Protein AF-A0A0L7LKZ0-F1 (afdb_monomer_lite)

Organism: Operophtera brumata (NCBI:txid104452)

pLDDT: mean 80.09, std 17.7, range [32.47, 95.56]

Radius of gyration: 24.2 Å; chains: 1; bounding box: 47×66×89 Å

Foldseek 3Di:
DDDDDDDDPPPPPPPPQQQVPDDEDQQWHWDQDPVRHTDTAGDPDDDDDPDPVQWDAPPPPDDPPDDDDCPVVPDRTAHFWFAKPVLAIGRHPNVLSSLLRCLVVVHPPRPDVVSVPIDTQAIDHRDDQDAQDPVNLVCVLVVVLVVLLVVLVVCLVVVVDDPLLVVLNVVLVVDVLSVSLSSLLAVQLVLCPPPVPQWHAPVSCCVVRYYPVNSPNNPVVLVCVLPVVNPRIHHLQSSCVSSVHDPVSNDNRHDPPDPPPDDPDD

Structure (mmCIF, N/CA/C/O backbone):
data_AF-A0A0L7LKZ0-F1
#
_entry.id   AF-A0A0L7LKZ0-F1
#
loop_
_atom_site.group_PDB
_atom_site.id
_atom_site.type_symbol
_atom_site.label_atom_id
_atom_site.label_alt_id
_atom_site.label_comp_id
_atom_site.label_asym_id
_atom_site.label_entity_id
_atom_site.label_seq_id
_atom_site.pdbx_PDB_ins_code
_atom_site.Cartn_x
_atom_site.Cartn_y
_atom_site.Cartn_z
_atom_site.occupancy
_atom_site.B_iso_or_equiv
_atom_site.auth_seq_id
_atom_site.auth_comp_id
_atom_site.auth_asym_id
_atom_site.auth_atom_id
_atom_site.pdbx_PDB_model_num
ATOM 1 N N . MET A 1 1 ? -12.746 -33.720 67.627 1.00 37.88 1 MET A N 1
ATOM 2 C CA . MET A 1 1 ? -11.775 -33.932 66.533 1.00 37.88 1 MET A CA 1
ATOM 3 C C . MET A 1 1 ? -12.575 -34.595 65.413 1.00 37.88 1 MET A C 1
ATOM 5 O O . MET A 1 1 ? -12.923 -35.751 65.583 1.00 37.88 1 MET A O 1
ATOM 9 N N . ASN A 1 2 ? -13.271 -33.833 64.552 1.00 32.47 2 ASN A N 1
ATOM 10 C CA . ASN A 1 2 ? -12.791 -33.211 63.292 1.00 32.47 2 ASN A CA 1
ATOM 11 C C . ASN A 1 2 ? -11.969 -34.191 62.436 1.00 32.47 2 ASN A C 1
ATOM 13 O O . ASN A 1 2 ? -11.028 -34.756 62.978 1.00 32.47 2 ASN A O 1
ATOM 17 N N . SER A 1 3 ? -12.171 -34.388 61.133 1.00 33.50 3 SER A N 1
ATOM 18 C CA . SER A 1 3 ? -13.172 -33.942 60.150 1.00 33.50 3 SER A CA 1
ATOM 19 C C . SER A 1 3 ? -12.966 -34.777 58.876 1.00 33.50 3 SER A C 1
ATOM 21 O O . SER A 1 3 ? -11.847 -35.195 58.613 1.00 33.50 3 SER A O 1
ATOM 23 N N . ASN A 1 4 ? -14.046 -34.980 58.116 1.00 39.09 4 ASN A N 1
ATOM 24 C CA . ASN A 1 4 ? -14.136 -34.972 56.646 1.00 39.09 4 ASN A CA 1
ATOM 25 C C . ASN A 1 4 ? -12.826 -34.935 55.822 1.00 39.09 4 ASN A C 1
ATOM 27 O O . ASN A 1 4 ? -12.121 -33.930 55.861 1.00 39.09 4 ASN A O 1
ATOM 31 N N . GLU A 1 5 ? -12.647 -35.907 54.922 1.00 39.16 5 GLU A N 1
ATOM 32 C CA . GLU A 1 5 ? -11.950 -35.700 53.643 1.00 39.16 5 GLU A CA 1
ATOM 33 C C . GLU A 1 5 ? -12.926 -36.003 52.501 1.00 39.16 5 GLU A C 1
ATOM 35 O O . GLU A 1 5 ? -13.325 -37.145 52.269 1.00 39.16 5 GLU A O 1
ATOM 40 N N . GLY A 1 6 ? -13.378 -34.929 51.855 1.00 34.44 6 GLY A N 1
ATOM 41 C CA . GLY A 1 6 ? -14.145 -34.948 50.620 1.00 34.44 6 GLY A CA 1
ATOM 42 C C . GLY A 1 6 ? -13.243 -34.696 49.412 1.00 34.44 6 GLY A C 1
ATOM 43 O O . GLY A 1 6 ? -12.275 -33.953 49.506 1.00 34.44 6 GLY A O 1
ATOM 44 N N . THR A 1 7 ? -13.626 -35.327 48.300 1.00 42.84 7 THR A N 1
ATOM 45 C CA . THR A 1 7 ? -13.566 -34.840 46.908 1.00 42.84 7 THR A CA 1
ATOM 46 C C . THR A 1 7 ? -12.321 -34.080 46.439 1.00 42.84 7 THR A C 1
ATOM 48 O O . THR A 1 7 ? -12.143 -32.907 46.751 1.00 42.84 7 THR A O 1
ATOM 51 N N . SER A 1 8 ? -11.582 -34.681 45.506 1.00 38.41 8 SER A N 1
ATOM 52 C CA . SER A 1 8 ? -10.852 -33.942 44.463 1.00 38.41 8 SER A CA 1
ATOM 53 C C . SER A 1 8 ? -10.841 -34.794 43.196 1.00 38.41 8 SER A C 1
ATOM 55 O O . SER A 1 8 ? -9.902 -35.528 42.908 1.00 38.41 8 SER A O 1
ATOM 57 N N . GLY A 1 9 ? -11.979 -34.791 42.509 1.00 41.28 9 GLY A N 1
ATOM 58 C CA . GLY A 1 9 ? -12.075 -35.187 41.113 1.00 41.28 9 GLY A CA 1
ATOM 59 C C . GLY A 1 9 ? -12.407 -33.922 40.349 1.00 41.28 9 GLY A C 1
ATOM 60 O O . GLY A 1 9 ? -13.573 -33.699 40.030 1.00 41.28 9 GLY A O 1
ATOM 61 N N . ASP A 1 10 ? -11.406 -33.065 40.166 1.00 41.41 10 ASP A N 1
ATOM 62 C CA . ASP A 1 10 ? -11.523 -31.885 39.321 1.00 41.41 10 ASP A CA 1
ATOM 63 C C . ASP A 1 10 ? -11.613 -32.378 37.874 1.00 41.41 10 ASP A C 1
ATOM 65 O O . ASP A 1 10 ? -10.616 -32.597 37.192 1.00 41.41 10 ASP A O 1
ATOM 69 N N . ASN A 1 11 ? -12.841 -32.631 37.422 1.00 48.31 11 ASN A N 1
ATOM 70 C CA . ASN A 1 11 ? -13.154 -32.616 36.002 1.00 48.31 11 ASN A CA 1
ATOM 71 C C . ASN A 1 11 ? -13.076 -31.149 35.560 1.00 48.31 11 ASN A C 1
ATOM 73 O O . ASN A 1 11 ? -14.093 -30.454 35.537 1.00 48.31 11 ASN A O 1
ATOM 77 N N . GLU A 1 12 ? -11.872 -30.672 35.241 1.00 54.41 12 GLU A N 1
ATOM 78 C CA . GLU A 1 12 ? -11.712 -29.478 34.414 1.00 54.41 12 GLU A CA 1
ATOM 79 C C . GLU A 1 12 ? -12.340 -29.781 33.052 1.00 54.41 12 GLU A C 1
ATOM 81 O O . GLU A 1 12 ? -11.774 -30.469 32.203 1.00 54.41 12 GLU A O 1
ATOM 86 N N . VAL A 1 13 ? -13.571 -29.307 32.866 1.00 55.06 13 VAL A N 1
ATOM 87 C CA . VAL A 1 13 ? -14.170 -29.185 31.543 1.00 55.06 13 VAL A CA 1
ATOM 88 C C . VAL A 1 13 ? -13.348 -28.122 30.827 1.00 55.06 13 VAL A C 1
ATOM 90 O O . VAL A 1 13 ? -13.526 -26.932 31.073 1.00 55.06 13 VAL A O 1
ATOM 93 N N . TYR A 1 14 ? -12.414 -28.554 29.982 1.00 57.31 14 TYR A N 1
ATOM 94 C CA . TYR A 1 14 ? -11.768 -27.681 29.010 1.00 57.31 14 TYR A CA 1
ATOM 95 C C . TYR A 1 14 ? -12.858 -27.251 28.022 1.00 57.31 14 TYR A C 1
ATOM 97 O O . TYR A 1 14 ? -13.162 -27.949 27.056 1.00 57.31 14 TYR A O 1
ATOM 105 N N . THR A 1 15 ? -13.552 -26.155 28.324 1.00 65.31 15 THR A N 1
ATOM 106 C CA . THR A 1 15 ? -14.334 -25.448 27.315 1.00 65.31 15 THR A CA 1
ATOM 107 C C . THR A 1 15 ? -13.314 -24.773 26.414 1.00 65.31 15 THR A C 1
ATOM 109 O O . THR A 1 15 ? -12.721 -23.774 26.820 1.00 65.31 15 THR A O 1
ATOM 112 N N . ASP A 1 16 ? -13.044 -25.368 25.251 1.00 82.31 16 ASP A N 1
ATOM 113 C CA . ASP A 1 16 ? -12.242 -24.729 24.209 1.00 82.31 16 ASP A CA 1
ATOM 114 C C . ASP A 1 16 ? -12.822 -23.335 23.960 1.00 82.31 16 ASP A C 1
ATOM 116 O O . ASP A 1 16 ? -13.982 -23.216 23.567 1.00 82.31 16 ASP A O 1
ATOM 120 N N . ASP A 1 17 ? -12.039 -22.293 24.249 1.00 84.75 17 ASP A N 1
ATOM 121 C CA . ASP A 1 17 ? -12.441 -20.910 24.013 1.00 84.75 17 ASP A CA 1
ATOM 122 C C . ASP A 1 17 ? -12.692 -20.728 22.503 1.00 84.75 17 ASP A C 1
ATOM 124 O O . ASP A 1 17 ? -11.744 -20.818 21.709 1.00 84.75 17 ASP A O 1
ATOM 128 N N . PRO A 1 18 ? -13.949 -20.478 22.082 1.00 88.38 18 PRO A N 1
ATOM 129 C CA . PRO A 1 18 ? -14.304 -20.348 20.673 1.00 88.38 18 PRO A CA 1
ATOM 130 C C . PRO A 1 18 ? -13.559 -19.203 19.976 1.00 88.38 18 PRO A C 1
ATOM 132 O O . PRO A 1 18 ? -13.342 -19.259 18.766 1.00 88.38 18 PRO A O 1
ATOM 135 N N . CYS A 1 19 ? -13.113 -18.188 20.723 1.00 92.69 19 CYS A N 1
ATOM 136 C CA . CYS A 1 19 ? -12.386 -17.047 20.181 1.00 92.69 19 CYS A CA 1
ATOM 137 C C . CYS A 1 19 ? -10.921 -17.345 19.839 1.00 92.69 19 CYS A C 1
ATOM 139 O O . CYS A 1 19 ? -10.321 -16.582 19.082 1.00 92.69 19 CYS A O 1
ATOM 141 N N . LEU A 1 20 ? -10.337 -18.456 20.308 1.00 87.94 20 LEU A N 1
ATOM 142 C CA . LEU A 1 20 ? -8.934 -18.792 20.015 1.00 87.94 20 LEU A CA 1
ATOM 143 C C . LEU A 1 20 ? -8.661 -19.046 18.526 1.00 87.94 20 LEU A C 1
ATOM 145 O O . LEU A 1 20 ? -7.519 -18.926 18.091 1.00 87.94 20 LEU A O 1
ATOM 149 N N . LYS A 1 21 ? -9.689 -19.413 17.752 1.00 83.62 21 LYS A N 1
ATOM 150 C CA . LYS A 1 21 ? -9.576 -19.718 16.314 1.00 83.62 21 LYS A CA 1
ATOM 151 C C . LYS A 1 21 ? -10.282 -18.696 15.419 1.00 83.62 21 LYS A C 1
ATOM 153 O O . LYS A 1 21 ? -10.314 -18.879 14.206 1.00 83.62 21 LYS A O 1
ATOM 158 N N . VAL A 1 22 ? -10.874 -17.649 15.995 1.00 88.50 22 VAL A N 1
ATOM 159 C CA . VAL A 1 22 ? -11.644 -16.652 15.244 1.00 88.50 22 VAL A CA 1
ATOM 160 C C . VAL A 1 22 ? -10.783 -15.426 14.973 1.00 88.50 22 VAL A C 1
ATOM 162 O O . VAL A 1 22 ? -10.356 -14.725 15.889 1.00 88.50 22 VAL A O 1
ATOM 165 N N . HIS A 1 23 ? -10.572 -15.139 13.690 1.00 88.50 23 HIS A N 1
ATOM 166 C CA . HIS A 1 23 ? -9.920 -13.919 13.233 1.00 88.50 23 HIS A CA 1
ATOM 167 C C . HIS A 1 23 ? -10.972 -12.867 12.883 1.00 88.50 23 HIS A C 1
ATOM 169 O O . HIS A 1 23 ? -11.720 -13.005 11.917 1.00 88.50 23 HIS A O 1
ATOM 175 N N . CYS A 1 24 ? -11.034 -11.806 13.684 1.00 90.94 24 CYS A N 1
ATOM 176 C CA . CYS A 1 24 ? -11.910 -10.672 13.424 1.00 90.94 24 CYS A CA 1
ATOM 177 C C . CYS A 1 24 ? -11.227 -9.641 12.515 1.00 90.94 24 CYS A C 1
ATOM 179 O O . CYS A 1 24 ? -10.013 -9.446 12.580 1.00 90.94 24 CYS A O 1
ATOM 181 N N . SER A 1 25 ? -12.020 -8.935 11.704 1.00 87.44 25 SER A N 1
ATOM 182 C CA . SER A 1 25 ? -11.527 -7.825 10.882 1.00 87.44 25 SER A CA 1
ATOM 183 C C . SER A 1 25 ? -10.942 -6.693 11.737 1.00 87.44 25 SER A C 1
ATOM 185 O O . SER A 1 25 ? -11.282 -6.545 12.913 1.00 87.44 25 SER A O 1
ATOM 187 N N . ALA A 1 26 ? -10.138 -5.820 11.128 1.00 88.56 26 ALA A N 1
ATOM 188 C CA . ALA A 1 26 ? -9.577 -4.655 11.809 1.00 88.56 26 ALA A CA 1
ATOM 189 C C . ALA A 1 26 ? -10.655 -3.823 12.541 1.00 88.56 26 ALA A C 1
ATOM 191 O O . ALA A 1 26 ? -11.731 -3.553 12.001 1.00 88.56 26 ALA A O 1
ATOM 192 N N . GLY A 1 27 ? -10.367 -3.427 13.786 1.00 90.44 27 GLY A N 1
ATOM 193 C CA . GLY A 1 27 ? -11.292 -2.668 14.641 1.00 90.44 27 GLY A CA 1
ATOM 194 C C . GLY A 1 27 ? -12.331 -3.513 15.381 1.00 90.44 27 GLY A C 1
ATOM 195 O O . GLY A 1 27 ? -13.140 -2.951 16.124 1.00 90.44 27 GLY A O 1
ATOM 196 N N . ARG A 1 28 ? -12.303 -4.841 15.213 1.00 94.25 28 ARG A N 1
ATOM 197 C CA . ARG A 1 28 ? -13.142 -5.791 15.949 1.00 94.25 28 ARG A CA 1
ATOM 198 C C . ARG A 1 28 ? -12.316 -6.661 16.896 1.00 94.25 28 ARG A C 1
ATOM 200 O O . ARG A 1 28 ? -11.137 -6.912 16.666 1.00 94.25 28 ARG A O 1
ATOM 207 N N . VAL A 1 29 ? -12.963 -7.135 17.952 1.00 94.12 29 VAL A N 1
ATOM 208 C CA . VAL A 1 29 ? -12.432 -8.086 18.930 1.00 94.12 29 VAL A CA 1
ATOM 209 C C . VAL A 1 29 ? -13.429 -9.229 19.101 1.00 94.12 29 VAL A C 1
ATOM 211 O O . VAL A 1 29 ? -14.640 -9.002 19.065 1.00 94.12 29 VAL A O 1
ATOM 214 N N . CYS A 1 30 ? -12.923 -10.453 19.242 1.00 94.69 30 CYS A N 1
ATOM 215 C CA . CYS A 1 30 ? -13.771 -11.608 19.502 1.00 94.69 30 CYS A CA 1
ATOM 216 C C . CYS A 1 30 ? -14.226 -11.599 20.964 1.00 94.69 30 CYS A C 1
ATOM 218 O O . CYS A 1 30 ? -13.399 -11.544 21.876 1.00 94.69 30 CYS A O 1
ATOM 220 N N . GLU A 1 31 ? -15.537 -11.647 21.175 1.00 94.00 31 GLU A N 1
ATOM 221 C CA . GLU A 1 31 ? -16.179 -11.808 22.476 1.00 94.00 31 GLU A CA 1
ATOM 222 C C . GLU A 1 31 ? -17.154 -12.994 22.394 1.00 94.00 31 GLU A C 1
ATOM 224 O O . GLU A 1 31 ? -17.794 -13.208 21.366 1.00 94.00 31 GLU A O 1
ATOM 229 N N . ILE A 1 32 ? -17.268 -13.769 23.473 1.00 92.50 32 ILE A N 1
ATOM 230 C CA . ILE A 1 32 ? -18.235 -14.869 23.563 1.00 92.50 32 ILE A CA 1
ATOM 231 C C . ILE A 1 32 ? -19.594 -14.289 23.976 1.00 92.50 32 ILE A C 1
ATOM 233 O O . ILE A 1 32 ? -19.673 -13.540 24.955 1.00 92.50 32 ILE A O 1
ATOM 237 N N . ASP A 1 33 ? -20.651 -14.613 23.233 1.00 91.56 33 ASP A N 1
ATOM 238 C CA . ASP A 1 33 ? -22.011 -14.151 23.514 1.00 91.56 33 ASP A CA 1
ATOM 239 C C . ASP A 1 33 ? -22.705 -14.960 24.635 1.00 91.56 33 ASP A C 1
ATOM 241 O O . ASP A 1 33 ? -22.138 -15.870 25.241 1.00 91.56 33 ASP A O 1
ATOM 245 N N . GLU A 1 34 ? -23.968 -14.633 24.931 1.00 92.25 34 GLU A N 1
ATOM 246 C CA . GLU A 1 34 ? -24.759 -15.323 25.965 1.00 92.25 34 GLU A CA 1
ATOM 247 C C . GLU A 1 34 ? -25.035 -16.808 25.651 1.00 92.25 34 GLU A C 1
ATOM 249 O O . GLU A 1 34 ? -25.383 -17.572 26.555 1.00 92.25 34 GLU A O 1
ATOM 254 N N . HIS A 1 35 ? -24.882 -17.226 24.392 1.00 89.44 35 HIS A N 1
ATOM 255 C CA . HIS A 1 35 ? -25.095 -18.597 23.928 1.00 89.44 35 HIS A CA 1
ATOM 256 C C . HIS A 1 35 ? -23.801 -19.418 23.890 1.00 89.44 35 HIS A C 1
ATOM 258 O O . HIS A 1 35 ? -23.863 -20.622 23.644 1.00 89.44 35 HIS A O 1
ATOM 264 N N . GLY A 1 36 ? -22.651 -18.801 24.181 1.00 86.94 36 GLY A N 1
ATOM 265 C CA . GLY A 1 36 ? -21.347 -19.451 24.090 1.00 86.94 36 GLY A CA 1
ATOM 266 C C . GLY A 1 36 ? -20.729 -19.399 22.690 1.00 86.94 36 GLY A C 1
ATOM 267 O O . GLY A 1 36 ? -19.773 -20.129 22.438 1.00 86.94 36 GLY A O 1
ATOM 268 N N . GLU A 1 37 ? -21.244 -18.561 21.790 1.00 90.50 37 GLU A N 1
ATOM 269 C CA . GLU A 1 37 ? -20.750 -18.413 20.419 1.00 90.50 37 GLU A CA 1
ATOM 270 C C . GLU A 1 37 ? -19.727 -17.272 20.322 1.00 90.50 37 GLU A C 1
ATOM 272 O O . GLU A 1 37 ? -19.869 -16.229 20.963 1.00 90.50 37 GLU A O 1
ATOM 277 N N . ALA A 1 38 ? -18.693 -17.444 19.495 1.00 93.25 38 ALA A N 1
ATOM 278 C CA . ALA A 1 38 ? -17.717 -16.391 19.219 1.00 93.25 38 ALA A CA 1
ATOM 279 C C . ALA A 1 38 ? -18.293 -15.332 18.267 1.00 93.25 38 ALA A C 1
ATOM 281 O O . ALA A 1 38 ? -18.667 -15.638 17.133 1.00 93.25 38 ALA A O 1
ATOM 282 N N . VAL A 1 39 ? -18.300 -14.068 18.697 1.00 94.25 39 VAL A N 1
ATOM 283 C CA . VAL A 1 39 ? -18.821 -12.933 17.924 1.00 94.25 39 VAL A CA 1
ATOM 284 C C . VAL A 1 39 ? -17.789 -11.806 17.854 1.00 94.25 39 VAL A C 1
ATOM 286 O O . VAL A 1 39 ? -17.202 -11.402 18.854 1.00 94.25 39 VAL A O 1
ATOM 289 N N . CYS A 1 40 ? -17.577 -11.259 16.655 1.00 95.25 40 CYS A N 1
ATOM 290 C CA . CYS A 1 40 ? -16.659 -10.142 16.426 1.00 95.25 40 CYS A CA 1
ATOM 291 C C . CYS A 1 40 ? -17.349 -8.783 16.629 1.00 95.25 40 CYS A C 1
ATOM 293 O O . CYS A 1 40 ? -17.952 -8.233 15.699 1.00 95.25 40 CYS A O 1
ATOM 295 N N . ASN A 1 41 ? -17.198 -8.203 17.817 1.00 95.06 41 ASN A N 1
ATOM 296 C CA . ASN A 1 41 ? -17.749 -6.893 18.174 1.00 95.06 41 ASN A CA 1
ATOM 297 C C . ASN A 1 41 ? -16.740 -5.769 17.924 1.00 95.06 41 ASN A C 1
ATOM 299 O O . ASN A 1 41 ? -15.531 -5.991 17.979 1.00 95.06 41 ASN A O 1
ATOM 303 N N . CYS A 1 42 ? -17.211 -4.541 17.691 1.00 95.56 42 CYS A N 1
ATOM 304 C CA . CYS A 1 42 ? -16.315 -3.385 17.628 1.00 95.56 42 CYS A CA 1
ATOM 305 C C . CYS A 1 42 ? -15.551 -3.201 18.942 1.00 95.56 42 CYS A C 1
ATOM 307 O O . CYS A 1 42 ? -16.119 -3.301 20.033 1.00 95.56 42 CYS A O 1
ATOM 309 N N . ILE A 1 43 ? -14.264 -2.872 18.835 1.00 93.50 43 ILE A N 1
ATOM 310 C CA . ILE A 1 43 ? -13.426 -2.639 20.006 1.00 93.50 43 ILE A CA 1
ATOM 311 C C . ILE A 1 43 ? -13.950 -1.446 20.822 1.00 93.50 43 ILE A C 1
ATOM 313 O O . ILE A 1 43 ? -14.209 -0.356 20.306 1.00 93.50 43 ILE A O 1
ATOM 317 N N . LYS A 1 44 ? -14.139 -1.657 22.127 1.00 90.88 44 LYS A N 1
ATOM 318 C CA . LYS A 1 44 ? -14.732 -0.646 23.018 1.00 90.88 44 LYS A CA 1
ATOM 319 C C . LYS A 1 44 ? -13.759 0.497 23.292 1.00 90.88 44 LYS A C 1
ATOM 321 O O . LYS A 1 44 ? -14.152 1.662 23.212 1.00 90.88 44 LYS A O 1
ATOM 326 N N . GLU A 1 45 ? -12.503 0.149 23.546 1.00 89.00 45 GLU A N 1
ATOM 327 C CA . GLU A 1 45 ? -11.409 1.063 23.863 1.00 89.00 45 GLU A CA 1
ATOM 328 C C . GLU A 1 45 ? -10.099 0.503 23.302 1.00 89.00 45 GLU A C 1
ATOM 330 O O . GLU A 1 45 ? -9.841 -0.699 23.403 1.00 89.00 45 GLU A O 1
ATOM 335 N N . CYS A 1 46 ? -9.287 1.361 22.687 1.00 87.12 46 CYS A N 1
ATOM 336 C CA . CYS A 1 46 ? -8.013 0.947 22.121 1.00 87.12 46 CYS A CA 1
ATOM 337 C C . CYS A 1 46 ? -6.958 0.757 23.220 1.00 87.12 46 CYS A C 1
ATOM 339 O O . CYS A 1 46 ? -6.751 1.664 24.030 1.00 87.12 46 CYS A O 1
ATOM 341 N N . PRO A 1 47 ? -6.264 -0.397 23.261 1.00 81.12 47 PRO A N 1
ATOM 342 C CA . PRO A 1 47 ? -5.231 -0.637 24.255 1.00 81.12 47 PRO A CA 1
ATOM 343 C C . PRO A 1 47 ? -4.056 0.323 24.056 1.00 81.12 47 PRO A C 1
ATOM 345 O O . PRO A 1 47 ? -3.730 0.726 22.939 1.00 81.12 47 PRO A O 1
ATOM 348 N N . TYR A 1 48 ? -3.389 0.667 25.156 1.00 72.12 48 TYR A N 1
ATOM 349 C CA . TYR A 1 48 ? -2.171 1.465 25.098 1.00 72.12 48 TYR A CA 1
ATOM 350 C C . TYR A 1 48 ? -1.033 0.662 24.454 1.00 72.12 48 TYR A C 1
ATOM 352 O O . TYR A 1 48 ? -0.758 -0.469 24.861 1.00 72.12 48 TYR A O 1
ATOM 360 N N . GLU A 1 49 ? -0.342 1.255 23.478 1.00 70.94 49 GLU A N 1
ATOM 361 C CA . GLU A 1 49 ? 0.755 0.585 22.779 1.00 70.94 49 GLU A CA 1
ATOM 362 C C . GLU A 1 49 ? 1.976 0.443 23.696 1.00 70.94 49 GLU A C 1
ATOM 364 O O . GLU A 1 49 ? 2.611 1.415 24.128 1.00 70.94 49 GLU A O 1
ATOM 369 N N . THR A 1 50 ? 2.325 -0.804 23.989 1.00 67.19 50 THR A N 1
ATOM 370 C CA . THR A 1 50 ? 3.452 -1.133 24.865 1.00 67.19 50 THR A CA 1
ATOM 371 C C . THR A 1 50 ? 4.705 -1.497 24.079 1.00 67.19 50 THR A C 1
ATOM 373 O O . THR A 1 50 ? 5.802 -1.352 24.631 1.00 67.19 50 THR A O 1
ATOM 376 N N . ASP A 1 51 ? 4.582 -1.874 22.800 1.00 63.97 51 ASP A N 1
ATOM 377 C CA . ASP A 1 51 ? 5.699 -2.335 21.980 1.00 63.97 51 ASP A CA 1
ATOM 378 C C . ASP A 1 51 ? 6.656 -1.185 21.650 1.00 63.97 51 ASP A C 1
ATOM 380 O O . ASP A 1 51 ? 6.339 -0.238 20.927 1.00 63.97 51 ASP A O 1
ATOM 384 N N . SER A 1 52 ? 7.880 -1.287 22.162 1.00 65.25 52 SER A N 1
ATOM 385 C CA . SER A 1 52 ? 8.944 -0.317 21.907 1.00 65.25 52 SER A CA 1
ATOM 386 C C . SER A 1 52 ? 9.350 -0.213 20.434 1.00 65.25 52 SER A C 1
ATOM 388 O O . SER A 1 52 ? 9.936 0.797 20.060 1.00 65.25 52 SER A O 1
ATOM 390 N N . ARG A 1 53 ? 9.044 -1.207 19.591 1.00 62.69 53 ARG A N 1
ATOM 391 C CA . ARG A 1 53 ? 9.306 -1.161 18.139 1.00 62.69 53 ARG A CA 1
ATOM 392 C C . ARG A 1 53 ? 8.289 -0.313 17.380 1.00 62.69 53 ARG A C 1
ATOM 394 O O . ARG A 1 53 ? 8.607 0.193 16.312 1.00 62.69 53 ARG A O 1
ATOM 401 N N . ARG A 1 54 ? 7.075 -0.168 17.921 1.00 63.38 54 ARG A N 1
ATOM 402 C CA . ARG A 1 54 ? 5.996 0.655 17.344 1.00 63.38 54 ARG A CA 1
ATOM 403 C C . ARG A 1 54 ? 6.073 2.114 17.792 1.00 63.38 54 ARG A C 1
ATOM 405 O O . ARG A 1 54 ? 5.395 2.976 17.248 1.00 63.38 54 ARG A O 1
ATOM 412 N N . LYS A 1 55 ? 6.920 2.389 18.782 1.00 63.72 55 LYS A N 1
ATOM 413 C CA . LYS A 1 55 ? 7.179 3.713 19.335 1.00 63.72 55 LYS A CA 1
ATOM 414 C C . LYS A 1 55 ? 8.150 4.491 18.452 1.00 63.72 55 LYS A C 1
ATOM 416 O O . LYS A 1 55 ? 9.231 4.005 18.130 1.00 63.72 55 LYS A O 1
ATOM 421 N N . VAL A 1 56 ? 7.785 5.724 18.111 1.00 60.41 56 VAL A N 1
ATOM 422 C CA . VAL A 1 56 ? 8.609 6.608 17.275 1.00 60.41 56 VAL A CA 1
ATOM 423 C C . VAL A 1 56 ? 9.387 7.578 18.166 1.00 60.41 56 VAL A C 1
ATOM 425 O O . VAL A 1 56 ? 8.854 8.092 19.156 1.00 60.41 56 VAL A O 1
ATOM 428 N N . GLN A 1 57 ? 10.658 7.830 17.832 1.00 53.47 57 GLN A N 1
ATOM 429 C CA . GLN A 1 57 ? 11.428 8.885 18.495 1.00 53.47 57 GLN A CA 1
ATOM 430 C C . GLN A 1 57 ? 10.848 10.257 18.122 1.00 53.47 57 GLN A C 1
ATOM 432 O O . GLN A 1 57 ? 10.645 10.519 16.934 1.00 53.47 57 GLN A O 1
ATOM 437 N N . PRO A 1 58 ? 10.599 11.148 19.096 1.00 54.09 58 PRO A N 1
ATOM 438 C CA . PRO A 1 58 ? 10.191 12.508 18.785 1.00 54.09 58 PRO A CA 1
ATOM 439 C C . PRO A 1 58 ? 11.287 13.214 17.962 1.00 54.09 58 PRO A C 1
ATOM 441 O O . PRO A 1 58 ? 12.478 12.967 18.187 1.00 54.09 58 PRO A O 1
ATOM 444 N N . PRO A 1 59 ? 10.926 14.103 17.018 1.00 52.50 59 PRO A N 1
ATOM 445 C CA . PRO A 1 59 ? 11.897 14.956 16.345 1.00 52.50 59 PRO A CA 1
ATOM 446 C C . PRO A 1 59 ? 12.727 15.724 17.380 1.00 52.50 59 PRO A C 1
ATOM 448 O O . PRO A 1 59 ? 12.168 16.294 18.315 1.00 52.50 59 PRO A O 1
ATOM 451 N N . LEU A 1 60 ? 14.049 15.805 17.189 1.00 49.03 60 LEU A N 1
ATOM 452 C CA . LEU A 1 60 ? 14.961 16.532 18.095 1.00 49.03 60 LEU A CA 1
ATOM 453 C C . LEU A 1 60 ? 14.606 18.026 18.264 1.00 49.03 60 LEU A C 1
ATOM 455 O O . LEU A 1 60 ? 15.146 18.686 19.147 1.00 49.03 60 LEU A O 1
ATOM 459 N N . THR A 1 61 ? 13.728 18.560 17.412 1.00 51.25 61 THR A N 1
ATOM 460 C CA . THR A 1 61 ? 13.303 19.964 17.360 1.00 51.25 61 THR A CA 1
ATOM 461 C C . THR A 1 61 ? 11.855 20.192 17.801 1.00 51.25 61 THR A C 1
ATOM 463 O O . THR A 1 61 ? 11.357 21.298 17.609 1.00 51.25 61 THR A O 1
ATOM 466 N N . ALA A 1 62 ? 11.149 19.177 18.316 1.00 48.66 62 ALA A N 1
ATOM 467 C CA . ALA A 1 62 ? 9.766 19.340 18.761 1.00 48.66 62 ALA A CA 1
ATOM 468 C C . ALA A 1 62 ? 9.720 20.271 19.986 1.00 48.66 62 ALA A C 1
ATOM 470 O O . ALA A 1 62 ? 10.182 19.911 21.070 1.00 48.66 62 ALA A O 1
ATOM 471 N N . ASP A 1 63 ? 9.221 21.491 19.783 1.00 49.56 63 ASP A N 1
ATOM 472 C CA . ASP A 1 63 ? 9.011 22.459 20.852 1.00 49.56 63 ASP A CA 1
ATOM 473 C C . ASP A 1 63 ? 7.778 22.066 21.682 1.00 49.56 63 ASP A C 1
ATOM 475 O O . ASP A 1 63 ? 6.850 21.417 21.203 1.00 49.56 63 ASP A O 1
ATOM 479 N N . SER A 1 64 ? 7.770 22.471 22.946 1.00 49.75 64 SER A N 1
ATOM 480 C CA . SER A 1 64 ? 6.858 22.000 24.006 1.00 49.75 64 SER A CA 1
ATOM 481 C C . SER A 1 64 ? 5.414 22.521 23.869 1.00 49.75 64 SER A C 1
ATOM 483 O O . SER A 1 64 ? 4.659 22.510 24.841 1.00 49.75 64 SER A O 1
ATOM 485 N N . SER A 1 65 ? 5.062 23.082 22.712 1.00 50.25 65 SER A N 1
ATOM 486 C CA . SER A 1 65 ? 3.916 23.976 22.523 1.00 50.25 65 SER A CA 1
ATOM 487 C C . SER A 1 65 ? 2.890 23.502 21.489 1.00 50.25 65 SER A C 1
ATOM 489 O O . SER A 1 65 ? 1.797 24.069 21.452 1.00 50.25 65 SER A O 1
ATOM 491 N N . ASP A 1 66 ? 3.170 22.436 20.734 1.00 49.91 66 ASP A N 1
ATOM 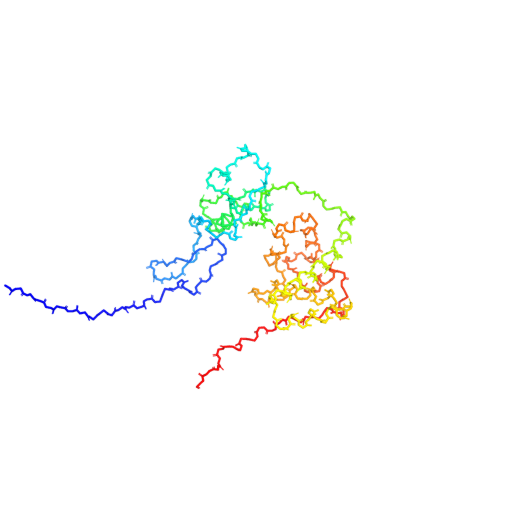492 C CA . ASP A 1 66 ? 2.158 21.767 19.914 1.00 49.91 66 ASP A CA 1
ATOM 493 C C . ASP A 1 66 ? 1.413 20.713 20.750 1.00 49.91 66 ASP A C 1
ATOM 495 O O . ASP A 1 66 ? 2.015 19.948 21.499 1.00 49.91 66 ASP A O 1
ATOM 499 N N . GLY A 1 67 ? 0.080 20.740 20.670 1.00 46.53 67 GLY A N 1
ATOM 500 C CA . GLY A 1 67 ? -0.872 20.045 21.543 1.00 46.53 67 GLY A CA 1
ATOM 501 C C . GLY A 1 67 ? -0.771 18.508 21.644 1.00 46.53 67 GLY A C 1
ATOM 502 O O . GLY A 1 67 ? 0.169 17.867 21.184 1.00 46.53 67 GLY A O 1
ATOM 503 N N . PRO A 1 68 ? -1.741 17.884 22.334 1.00 47.69 68 PRO A N 1
ATOM 504 C CA . PRO A 1 68 ? -1.489 16.773 23.238 1.00 47.69 68 PRO A CA 1
ATOM 505 C C . PRO A 1 68 ? -1.281 15.459 22.485 1.00 47.69 68 PRO A C 1
ATOM 507 O O . PRO A 1 68 ? -2.239 14.941 21.933 1.00 47.69 68 PRO A O 1
ATOM 510 N N . THR A 1 69 ? -0.069 14.898 22.545 1.00 53.69 69 THR A N 1
ATOM 511 C CA . THR A 1 69 ? 0.171 13.443 22.731 1.00 53.69 69 THR A CA 1
ATOM 512 C C . THR A 1 69 ? 1.640 13.079 22.962 1.00 53.69 69 THR A C 1
ATOM 514 O O . THR A 1 69 ? 1.919 11.945 23.340 1.00 53.69 69 THR A O 1
ATOM 517 N N . CYS A 1 70 ? 2.590 13.999 22.798 1.00 50.59 70 CYS A N 1
ATOM 518 C CA . CYS A 1 70 ? 3.980 13.753 23.181 1.00 50.59 70 CYS A CA 1
ATOM 519 C C . CYS A 1 70 ? 4.305 14.562 24.438 1.00 50.59 70 CYS A C 1
ATOM 521 O O . CYS A 1 70 ? 4.868 15.648 24.357 1.00 50.59 70 CYS A O 1
ATOM 523 N N . ASP A 1 71 ? 3.918 14.057 25.614 1.00 47.50 71 ASP A N 1
ATOM 524 C CA . ASP A 1 71 ? 4.444 14.609 26.865 1.00 47.50 71 ASP A CA 1
ATOM 525 C C . ASP A 1 71 ? 5.898 14.141 27.032 1.00 47.50 71 ASP A C 1
ATOM 527 O O . ASP A 1 71 ? 6.192 13.091 27.616 1.00 47.50 71 ASP A O 1
ATOM 531 N N . CYS A 1 72 ? 6.812 14.927 26.458 1.00 46.78 72 CYS A N 1
ATOM 532 C CA . CYS A 1 72 ? 8.256 14.699 26.458 1.00 46.78 72 CYS A CA 1
ATOM 533 C C . CYS A 1 72 ? 8.855 14.620 27.875 1.00 46.78 72 CYS A C 1
ATOM 535 O O . CYS A 1 72 ? 10.001 14.194 28.025 1.00 46.78 72 CYS A O 1
ATOM 537 N N . TYR A 1 73 ? 8.109 15.025 28.913 1.00 46.25 73 TYR A N 1
ATOM 538 C CA . TYR A 1 73 ? 8.549 14.946 30.305 1.00 46.25 73 TYR A CA 1
ATOM 539 C C . TYR A 1 73 ? 8.373 13.556 30.931 1.00 46.25 73 TYR A C 1
ATOM 541 O O . TYR A 1 73 ? 9.051 13.258 31.916 1.00 46.25 73 TYR A O 1
ATOM 549 N N . ILE A 1 74 ? 7.503 12.699 30.377 1.00 47.31 74 ILE A N 1
ATOM 550 C CA . ILE A 1 74 ? 7.201 11.368 30.940 1.00 47.31 74 ILE A CA 1
ATOM 551 C C . ILE A 1 74 ? 7.415 10.242 29.916 1.00 47.31 74 ILE A C 1
ATOM 553 O O . ILE A 1 74 ? 7.883 9.165 30.290 1.00 47.31 74 ILE A O 1
ATOM 557 N N . HIS A 1 75 ? 7.160 10.479 28.626 1.00 51.00 75 HIS A N 1
ATOM 558 C CA . HIS A 1 75 ? 7.338 9.478 27.573 1.00 51.00 75 HIS A CA 1
ATOM 559 C C . HIS A 1 75 ? 8.314 9.971 26.495 1.00 51.00 75 HIS A C 1
ATOM 561 O O . HIS A 1 75 ? 7.992 10.820 25.673 1.00 51.00 75 HIS A O 1
ATOM 567 N N . VAL A 1 76 ? 9.509 9.367 26.451 1.00 52.12 76 VAL A N 1
ATOM 568 C CA . VAL A 1 76 ? 10.586 9.616 25.455 1.00 52.12 76 VAL A CA 1
ATOM 569 C C . VAL A 1 76 ? 10.223 9.077 24.051 1.00 52.12 76 VAL A C 1
ATOM 571 O O . VAL A 1 76 ? 11.047 8.998 23.145 1.00 52.12 76 VAL A O 1
ATOM 574 N N . THR A 1 77 ? 8.977 8.658 23.864 1.00 52.75 77 THR A N 1
ATOM 575 C CA . THR A 1 77 ? 8.491 7.892 22.719 1.00 52.75 77 THR A CA 1
ATOM 576 C C . THR A 1 77 ? 7.053 8.287 22.422 1.00 52.75 77 THR A C 1
ATOM 578 O O . THR A 1 77 ? 6.195 8.118 23.292 1.00 52.75 77 THR A O 1
ATOM 581 N N . CYS A 1 78 ? 6.786 8.768 21.211 1.00 56.47 78 CYS A N 1
ATOM 582 C CA . CYS A 1 78 ? 5.431 9.070 20.764 1.00 56.47 78 CYS A CA 1
ATOM 583 C C . CYS A 1 78 ? 4.762 7.802 20.214 1.00 56.47 78 CYS A C 1
ATOM 585 O O . CYS A 1 78 ? 5.414 6.962 19.582 1.00 56.47 78 CYS A O 1
ATOM 587 N N . LEU A 1 79 ? 3.457 7.670 20.465 1.00 60.44 79 LEU A N 1
ATOM 588 C CA . LEU A 1 79 ? 2.616 6.669 19.809 1.00 60.44 79 LEU A CA 1
ATOM 589 C C . LEU A 1 79 ? 2.539 6.975 18.306 1.00 60.44 79 LEU A C 1
ATOM 591 O O . LEU A 1 79 ? 2.529 8.155 17.940 1.00 60.44 79 LEU A O 1
ATOM 595 N N . PRO A 1 80 ? 2.485 5.955 17.434 1.00 69.81 80 PRO A N 1
ATOM 596 C CA . PRO A 1 80 ? 2.356 6.179 16.005 1.00 69.81 80 PRO A CA 1
ATOM 597 C C . PRO A 1 80 ? 0.945 6.708 15.714 1.00 69.81 80 PRO A C 1
ATOM 599 O O . PRO A 1 80 ? -0.019 5.953 15.612 1.00 69.81 80 PRO A O 1
ATOM 602 N N . GLN A 1 81 ? 0.833 8.033 15.612 1.00 84.94 81 GLN A N 1
ATOM 603 C CA . GLN A 1 81 ? -0.345 8.706 15.070 1.00 84.94 81 GLN A CA 1
ATOM 604 C C . GLN A 1 81 ? -0.560 8.276 13.616 1.00 84.94 81 GLN A C 1
ATOM 606 O O . GLN A 1 81 ? 0.355 7.749 12.981 1.00 84.94 81 GLN A O 1
ATOM 611 N N . VAL A 1 82 ? -1.751 8.511 13.077 1.00 88.38 82 VAL A N 1
ATOM 612 C CA . VAL A 1 82 ? -2.063 8.212 11.673 1.00 88.38 82 VAL A CA 1
ATOM 613 C C . VAL A 1 82 ? -2.831 9.356 11.030 1.00 88.38 82 VAL A C 1
ATOM 615 O O . VAL A 1 82 ? -3.640 10.013 11.691 1.00 88.38 82 VAL A O 1
ATOM 618 N N . CYS A 1 83 ? -2.597 9.579 9.741 1.00 90.44 83 CYS A N 1
ATOM 619 C CA . CYS A 1 83 ? -3.403 10.470 8.922 1.00 90.44 83 CYS A CA 1
ATOM 620 C C . CYS A 1 83 ? -4.397 9.649 8.102 1.00 90.44 83 CYS A C 1
ATOM 622 O O . CYS A 1 83 ? -4.069 8.570 7.608 1.00 90.44 83 CYS A O 1
ATOM 624 N N . THR A 1 84 ? -5.620 10.150 7.967 1.00 91.88 84 THR A N 1
ATOM 625 C CA . THR A 1 84 ? -6.692 9.488 7.210 1.00 91.88 84 THR A CA 1
ATOM 626 C C . THR A 1 84 ? -6.934 10.162 5.863 1.00 91.88 84 THR A C 1
ATOM 628 O O . THR A 1 84 ? -6.538 11.308 5.656 1.00 91.88 84 THR A O 1
ATOM 631 N N . ASN A 1 85 ? -7.675 9.498 4.975 1.00 89.19 85 ASN A N 1
ATOM 632 C CA . ASN A 1 85 ? -8.150 10.059 3.701 1.00 89.19 85 ASN A CA 1
ATOM 633 C C . ASN A 1 85 ? -9.032 11.320 3.851 1.00 89.19 85 ASN A C 1
ATOM 635 O O . ASN A 1 85 ? -9.295 12.017 2.875 1.00 89.19 85 ASN A O 1
ATOM 639 N N . HIS A 1 86 ? -9.491 11.632 5.066 1.00 91.81 86 HIS A N 1
ATOM 640 C CA . HIS A 1 86 ? -10.179 12.886 5.391 1.00 91.81 86 HIS A CA 1
ATOM 641 C C . HIS A 1 86 ? -9.228 14.005 5.841 1.00 91.81 86 HIS A C 1
ATOM 643 O O . HIS A 1 86 ? -9.689 15.061 6.269 1.00 91.81 86 HIS A O 1
ATOM 649 N N . ASN A 1 87 ? -7.912 13.788 5.754 1.00 91.50 87 ASN A N 1
ATOM 650 C CA . ASN A 1 87 ? -6.875 14.687 6.257 1.00 91.50 87 ASN A CA 1
ATOM 651 C C . ASN A 1 87 ? -7.021 14.983 7.766 1.00 91.50 87 ASN A C 1
ATOM 653 O O . ASN A 1 87 ? -6.703 16.069 8.251 1.00 91.50 87 ASN A O 1
ATOM 657 N N . GLU A 1 88 ? -7.523 14.001 8.520 1.00 92.38 88 GLU A N 1
ATOM 658 C CA . GLU A 1 88 ? -7.645 14.061 9.977 1.00 92.38 88 GLU A CA 1
ATOM 659 C C . GLU A 1 88 ? -6.553 13.220 10.635 1.00 92.38 88 GLU A C 1
ATOM 661 O O . GLU A 1 88 ? -6.337 12.068 10.245 1.00 92.38 88 GLU A O 1
ATOM 666 N N . THR A 1 89 ? -5.890 13.786 11.649 1.00 91.06 89 THR A N 1
ATOM 667 C CA . THR A 1 89 ? -4.885 13.079 12.455 1.00 91.06 89 THR A CA 1
ATOM 668 C C . THR A 1 89 ? -5.547 12.361 13.621 1.00 91.06 89 THR A C 1
ATOM 670 O O . THR A 1 89 ? -6.262 12.977 14.412 1.00 91.06 89 THR A O 1
ATOM 673 N N . TRP A 1 90 ? -5.253 11.074 13.757 1.00 91.75 90 TRP A N 1
ATOM 674 C CA . TRP A 1 90 ? -5.753 10.207 14.816 1.00 91.75 90 TRP A CA 1
ATOM 675 C C . TRP A 1 90 ? -4.613 9.725 15.710 1.00 91.75 90 TRP A C 1
ATOM 677 O O . TRP A 1 90 ? -3.451 9.664 15.305 1.00 91.75 90 TRP A O 1
ATOM 687 N N . THR A 1 91 ? -4.945 9.402 16.957 1.00 86.06 91 THR A N 1
ATOM 688 C CA . THR A 1 91 ? -3.973 9.014 17.989 1.00 86.06 91 THR A CA 1
ATOM 689 C C . THR A 1 91 ? -3.368 7.631 17.767 1.00 86.06 91 THR A C 1
ATOM 691 O O . THR A 1 91 ? -2.274 7.370 18.260 1.00 86.06 91 THR A O 1
ATOM 694 N N . SER A 1 92 ? -4.070 6.754 17.048 1.00 86.56 92 SER A N 1
ATOM 695 C CA . SER A 1 92 ? -3.603 5.428 16.643 1.00 86.56 92 SER A CA 1
ATOM 696 C C . SER A 1 92 ? -4.418 4.910 15.457 1.00 86.56 92 SER A C 1
ATOM 698 O O . SER A 1 92 ? -5.528 5.379 15.189 1.00 86.56 92 SER A O 1
ATOM 700 N N . ASP A 1 93 ? -3.877 3.908 14.772 1.00 88.38 93 ASP A N 1
ATOM 701 C CA . ASP A 1 93 ? -4.578 3.117 13.759 1.00 88.38 93 ASP A CA 1
ATOM 702 C C . ASP A 1 93 ? -5.809 2.394 14.332 1.00 88.38 93 ASP A C 1
ATOM 704 O O . ASP A 1 93 ? -6.869 2.376 13.703 1.00 88.38 93 ASP A O 1
ATOM 708 N N . CYS A 1 94 ? -5.706 1.873 15.559 1.00 91.12 94 CYS A N 1
ATOM 709 C CA . CYS A 1 94 ? -6.821 1.244 16.264 1.00 91.12 94 CYS A CA 1
ATOM 710 C C . CYS A 1 94 ? -8.051 2.160 16.350 1.00 91.12 94 CYS A C 1
ATOM 712 O O . CYS A 1 94 ? -9.163 1.703 16.084 1.00 91.12 94 CYS A O 1
ATOM 714 N N . GLU A 1 95 ? -7.877 3.447 16.672 1.00 92.75 95 GLU A N 1
ATOM 715 C CA . GLU A 1 95 ? -9.013 4.371 16.791 1.00 92.75 95 GLU A CA 1
ATOM 716 C C . GLU A 1 95 ? -9.701 4.620 15.442 1.00 92.75 95 GLU A C 1
ATOM 718 O O . GLU A 1 95 ? -10.927 4.744 15.392 1.00 92.75 95 GLU A O 1
ATOM 723 N N . VAL A 1 96 ? -8.947 4.617 14.337 1.00 93.31 96 VAL A N 1
ATOM 724 C CA . VAL A 1 96 ? -9.519 4.719 12.985 1.00 93.31 96 VAL A CA 1
ATOM 725 C C . VAL A 1 96 ? -10.356 3.481 12.664 1.00 93.31 96 VAL A C 1
ATOM 727 O O . VAL A 1 96 ? -11.516 3.602 12.263 1.00 93.31 96 VAL A O 1
ATOM 730 N N . TYR A 1 97 ? -9.810 2.283 12.891 1.00 93.62 97 TYR A N 1
ATOM 731 C CA . TYR A 1 97 ? -10.537 1.038 12.633 1.00 93.62 97 TYR A CA 1
ATOM 732 C C . TYR A 1 97 ? -11.766 0.881 13.527 1.00 93.62 97 TYR A C 1
ATOM 734 O O . TYR A 1 97 ? -12.828 0.463 13.062 1.00 93.62 97 TYR A O 1
ATOM 742 N N . ARG A 1 98 ? -11.651 1.269 14.798 1.00 94.31 98 ARG A N 1
ATOM 743 C CA . ARG A 1 98 ? -12.767 1.332 15.738 1.00 94.31 98 ARG A CA 1
ATOM 744 C C . ARG A 1 98 ? -13.866 2.252 15.219 1.00 94.31 98 ARG A C 1
ATOM 746 O O . ARG A 1 98 ? -15.026 1.846 15.180 1.00 94.31 98 ARG A O 1
ATOM 753 N N . GLN A 1 99 ? -13.515 3.463 14.785 1.00 95.19 99 GLN A N 1
ATOM 754 C CA . GLN A 1 99 ? -14.486 4.416 14.255 1.00 95.19 99 GLN A CA 1
ATOM 755 C C . GLN A 1 99 ? -15.202 3.868 13.016 1.00 95.19 99 GLN A C 1
ATOM 757 O O . GLN A 1 99 ? -16.427 3.982 12.928 1.00 95.19 99 GLN A O 1
ATOM 762 N N . ARG A 1 100 ? -14.459 3.242 12.095 1.00 94.69 100 ARG A N 1
ATOM 763 C CA . ARG A 1 100 ? -15.022 2.578 10.914 1.00 94.69 100 ARG A CA 1
ATOM 764 C C . ARG A 1 100 ? -16.001 1.474 11.313 1.00 94.69 100 ARG A C 1
ATOM 766 O O . ARG A 1 100 ? -17.116 1.445 10.801 1.00 94.69 100 ARG A O 1
ATOM 773 N N . CYS A 1 101 ? -15.615 0.614 12.257 1.00 95.56 101 CYS A N 1
ATOM 774 C CA . CYS A 1 101 ? -16.466 -0.459 12.767 1.00 95.56 101 CYS A CA 1
ATOM 775 C C . CYS A 1 101 ? -17.776 0.081 13.356 1.00 95.56 101 CYS A C 1
ATOM 777 O O . CYS A 1 101 ? -18.853 -0.355 12.961 1.00 95.56 101 CYS A O 1
ATOM 779 N N . LEU A 1 102 ? -17.698 1.091 14.231 1.00 95.50 102 LEU A N 1
ATOM 780 C CA . LEU A 1 102 ? -18.879 1.713 14.840 1.00 95.50 102 LEU A CA 1
ATOM 781 C C . LEU A 1 102 ? -19.841 2.285 13.791 1.00 95.50 102 LEU A C 1
ATOM 783 O O . LEU A 1 102 ? -21.055 2.235 13.976 1.00 95.50 102 LEU A O 1
ATOM 787 N N . CYS A 1 103 ? -19.308 2.828 12.697 1.00 94.69 103 CYS A N 1
ATOM 788 C CA . CYS A 1 103 ? -20.115 3.369 11.610 1.00 94.69 103 CYS A CA 1
ATOM 789 C C . CYS A 1 103 ? -20.724 2.287 10.707 1.00 94.69 103 CYS A C 1
ATOM 791 O O . CYS A 1 103 ? -21.857 2.465 10.262 1.00 94.69 103 CYS A O 1
ATOM 793 N N . LEU A 1 104 ? -20.019 1.174 10.477 1.00 93.00 104 LEU A N 1
ATOM 794 C CA . LEU 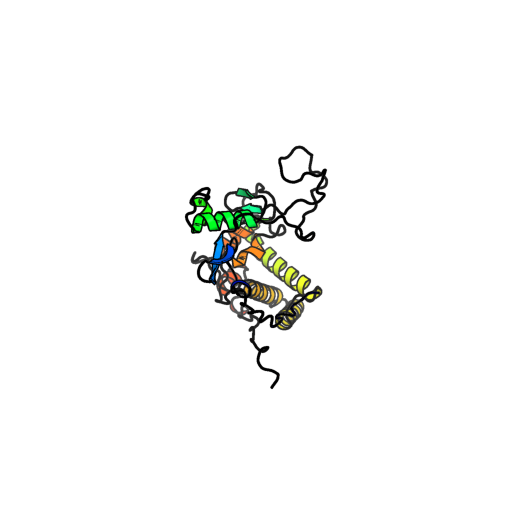A 1 104 ? -20.553 -0.010 9.789 1.00 93.00 104 LEU A CA 1
ATOM 795 C C . LEU A 1 104 ? -21.697 -0.657 10.585 1.00 93.00 104 LEU A C 1
ATOM 797 O O . LEU A 1 104 ? -22.712 -1.031 10.008 1.00 93.00 104 LEU A O 1
ATOM 801 N N . ASP A 1 105 ? -21.567 -0.716 11.912 1.00 93.81 105 ASP A N 1
ATOM 802 C CA . ASP A 1 105 ? -22.576 -1.294 12.810 1.00 93.81 105 ASP A CA 1
ATOM 803 C C . ASP A 1 105 ? -23.708 -0.299 13.157 1.00 93.81 105 ASP A C 1
ATOM 805 O O . ASP A 1 105 ? -24.547 -0.580 14.013 1.00 93.81 105 ASP A O 1
ATOM 809 N N . HIS A 1 106 ? -23.746 0.876 12.512 1.00 93.19 106 HIS A N 1
ATOM 810 C CA . HIS A 1 106 ? -24.736 1.937 12.748 1.00 93.19 106 HIS A CA 1
ATOM 811 C C . HIS A 1 106 ? -24.873 2.359 14.225 1.00 93.19 106 HIS A C 1
ATOM 813 O O . HIS A 1 106 ? -25.950 2.748 14.681 1.00 93.19 106 HIS A O 1
ATOM 819 N N . SER A 1 107 ? -23.775 2.300 14.979 1.00 93.69 107 SER A N 1
ATOM 820 C CA . SER A 1 107 ? -23.733 2.699 16.384 1.00 93.69 107 SER A CA 1
ATOM 821 C C . SER A 1 107 ? -23.956 4.204 16.547 1.00 93.69 107 SER A C 1
ATOM 823 O O . SER A 1 107 ? -23.464 5.012 15.759 1.00 93.69 107 SER A O 1
ATOM 825 N N . GLU A 1 108 ? -24.606 4.604 17.640 1.00 92.88 108 GLU A N 1
ATOM 826 C CA . GLU A 1 108 ? -24.750 6.015 18.034 1.00 92.88 108 GLU A CA 1
ATOM 827 C C . GLU A 1 108 ? -23.398 6.697 18.313 1.00 92.88 108 GLU A C 1
ATOM 829 O O . GLU A 1 108 ? -23.290 7.919 18.249 1.00 92.88 108 GLU A O 1
ATOM 834 N N . LEU A 1 109 ? -22.351 5.911 18.595 1.00 92.50 109 LEU A N 1
ATOM 835 C CA . LEU A 1 109 ? -20.981 6.396 18.788 1.00 92.50 109 LEU A CA 1
ATOM 836 C C . LEU A 1 109 ? -20.261 6.702 17.462 1.00 92.50 109 LEU A C 1
ATOM 838 O O . LEU A 1 109 ? -19.119 7.170 17.464 1.00 92.50 109 LEU A O 1
ATOM 842 N N . CYS A 1 110 ? -20.895 6.437 16.317 1.00 94.44 110 CYS A N 1
ATOM 843 C CA . CYS A 1 110 ? -20.364 6.841 15.026 1.00 94.44 110 CYS A CA 1
ATOM 844 C C . CYS A 1 110 ? -20.361 8.377 14.900 1.00 94.44 110 CYS A C 1
ATOM 846 O O . CYS A 1 110 ? -21.391 9.028 15.051 1.00 94.44 110 CYS A O 1
ATOM 848 N N . ARG A 1 111 ? -19.208 8.972 14.562 1.00 91.69 111 ARG A N 1
ATOM 849 C CA . ARG A 1 111 ? -19.067 10.425 14.349 1.00 91.69 111 ARG A CA 1
ATOM 850 C C . ARG A 1 111 ? -19.805 10.924 13.101 1.00 91.69 111 ARG A C 1
ATOM 852 O O . ARG A 1 111 ? -20.070 12.118 12.994 1.00 91.69 111 ARG A O 1
ATOM 859 N N . GLY A 1 112 ? -20.120 10.033 12.159 1.00 92.06 112 GLY A N 1
ATOM 860 C CA . GLY A 1 112 ? -20.896 10.342 10.960 1.00 92.06 112 GLY A CA 1
ATOM 861 C C . GLY A 1 112 ? -20.715 9.325 9.823 1.00 92.06 112 GLY A C 1
ATOM 862 O O . GLY A 1 112 ? -19.754 8.554 9.827 1.00 92.06 112 GLY A O 1
ATOM 863 N N . PRO A 1 113 ? -21.617 9.325 8.825 1.00 90.06 113 PRO A N 1
ATOM 864 C CA . PRO A 1 113 ? -21.613 8.354 7.729 1.00 90.06 113 PRO A CA 1
ATOM 865 C C . PRO A 1 113 ? -20.374 8.447 6.827 1.00 90.06 113 PRO A C 1
ATOM 867 O O . PRO A 1 113 ? -20.012 7.461 6.193 1.00 90.06 113 PRO A O 1
ATOM 870 N N . GLN A 1 114 ? -19.686 9.594 6.792 1.00 89.69 114 GLN A N 1
ATOM 871 C CA . GLN A 1 114 ? -18.436 9.755 6.045 1.00 89.69 114 GLN A CA 1
ATOM 872 C C . GLN A 1 114 ? -17.336 8.798 6.529 1.00 89.69 114 GLN A C 1
ATOM 874 O O . GLN A 1 114 ? -16.525 8.345 5.729 1.00 89.69 114 GLN A O 1
ATOM 879 N N . TYR A 1 115 ? -17.364 8.405 7.808 1.00 92.75 115 TYR A N 1
ATOM 880 C CA . TYR A 1 115 ? -16.377 7.495 8.388 1.00 92.75 115 TYR A CA 1
ATOM 881 C C . TYR A 1 115 ? -16.643 6.013 8.076 1.00 92.75 115 TYR A C 1
ATOM 883 O O . TYR A 1 115 ? -15.882 5.152 8.503 1.00 92.75 115 TYR A O 1
ATOM 891 N N . HIS A 1 116 ? -17.688 5.684 7.311 1.00 90.75 116 HIS A N 1
ATOM 892 C CA . HIS A 1 116 ? -17.946 4.311 6.861 1.00 90.75 116 HIS A CA 1
ATOM 893 C C . HIS A 1 116 ? -16.815 3.768 5.965 1.00 90.75 116 HIS A C 1
ATOM 895 O O . HIS A 1 116 ? -16.494 2.578 5.987 1.00 90.75 116 HIS A O 1
ATOM 901 N N . HIS A 1 117 ? -16.170 4.669 5.221 1.00 88.94 117 HIS A N 1
ATOM 902 C CA . HIS A 1 117 ? -15.049 4.379 4.328 1.00 88.94 117 HIS A CA 1
ATOM 903 C C . HIS A 1 117 ? -13.769 5.104 4.758 1.00 88.94 117 HIS A C 1
ATOM 905 O O . HIS A 1 117 ? -12.902 5.359 3.925 1.00 88.94 117 HIS A O 1
ATOM 911 N N . VAL A 1 118 ? -13.647 5.455 6.046 1.00 92.00 118 VAL A N 1
ATOM 912 C CA . VAL A 1 118 ? -12.395 6.027 6.548 1.00 92.00 118 VAL A CA 1
ATOM 913 C C . VAL A 1 118 ? -11.283 4.992 6.418 1.00 92.00 118 VAL A C 1
ATOM 915 O O . VAL A 1 118 ? -11.433 3.831 6.814 1.00 92.00 118 VAL A O 1
ATOM 918 N N . GLN A 1 119 ? -10.164 5.424 5.859 1.00 88.19 119 GLN A N 1
ATOM 919 C CA . GLN A 1 119 ? -8.956 4.630 5.722 1.00 88.19 119 GLN A CA 1
ATOM 920 C C . GLN A 1 119 ? -7.764 5.437 6.215 1.00 88.19 119 GLN A C 1
ATOM 922 O O . GLN A 1 119 ? -7.761 6.670 6.181 1.00 88.19 119 GLN A O 1
ATOM 927 N N . ILE A 1 120 ? -6.755 4.722 6.692 1.00 88.31 120 ILE A N 1
ATOM 928 C CA . ILE A 1 120 ? -5.460 5.317 6.988 1.00 88.31 120 ILE A CA 1
ATOM 929 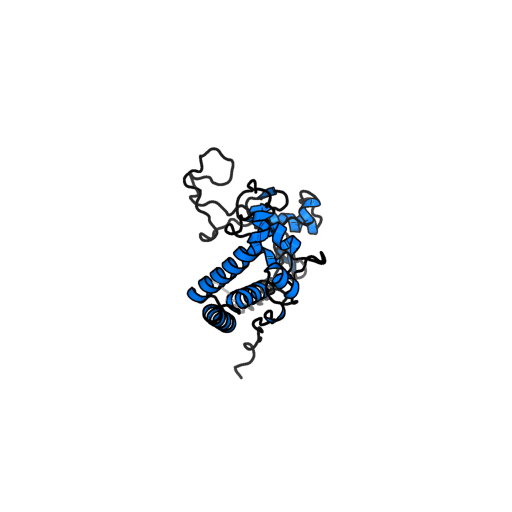C C . ILE A 1 120 ? -4.782 5.577 5.643 1.00 88.31 120 ILE A C 1
ATOM 931 O O . ILE A 1 120 ? -4.697 4.676 4.813 1.00 88.31 120 ILE A O 1
ATOM 935 N N . GLU A 1 121 ? -4.334 6.807 5.433 1.00 85.94 121 GLU A N 1
ATOM 936 C CA . GLU A 1 121 ? -3.557 7.183 4.253 1.00 85.94 121 GLU A CA 1
ATOM 937 C C . GLU A 1 121 ? -2.079 6.871 4.502 1.00 85.94 121 GLU A C 1
ATOM 939 O O . GLU A 1 121 ? -1.435 6.200 3.703 1.00 85.94 121 GLU A O 1
ATOM 944 N N . TYR A 1 122 ? -1.558 7.298 5.658 1.00 84.25 122 TYR A N 1
ATOM 945 C CA . TYR A 1 122 ? -0.187 7.024 6.081 1.00 84.25 122 TYR A CA 1
ATOM 946 C C . TYR A 1 122 ? -0.007 7.147 7.599 1.00 84.25 122 TYR A C 1
ATOM 948 O O . TYR A 1 122 ? -0.799 7.780 8.307 1.00 84.25 122 TYR A O 1
ATOM 956 N N . TYR A 1 123 ? 1.069 6.547 8.108 1.00 83.62 123 TYR A N 1
ATOM 957 C CA . TYR A 1 123 ? 1.461 6.666 9.513 1.00 83.62 123 TYR A CA 1
ATOM 958 C C . TYR A 1 123 ? 2.150 8.007 9.783 1.00 83.62 123 TYR A C 1
ATOM 960 O O . TYR A 1 123 ? 3.046 8.416 9.056 1.00 83.62 123 TYR A O 1
ATOM 968 N N . GLY A 1 124 ? 1.770 8.679 10.863 1.00 81.62 124 GLY A N 1
ATOM 969 C CA . GLY A 1 124 ? 2.235 10.004 11.264 1.00 81.62 124 GLY A CA 1
ATOM 970 C C . GLY A 1 124 ? 1.096 11.017 11.371 1.00 81.62 124 GLY A C 1
ATOM 971 O O . GLY A 1 124 ? -0.077 10.697 11.207 1.00 81.62 124 GLY A O 1
ATOM 972 N N . THR A 1 125 ? 1.444 12.267 11.666 1.00 83.56 125 THR A N 1
ATOM 973 C CA . THR A 1 125 ? 0.483 13.375 11.648 1.00 83.56 125 THR A CA 1
ATOM 974 C C . THR A 1 125 ? 0.144 13.789 10.222 1.00 83.56 125 THR A C 1
ATOM 976 O O . THR A 1 125 ? 0.971 13.665 9.313 1.00 83.56 125 THR A O 1
ATOM 979 N N . CYS A 1 126 ? -1.055 14.331 10.023 1.00 88.38 126 CYS A N 1
ATOM 980 C CA . CYS A 1 126 ? -1.422 14.913 8.742 1.00 88.38 126 CYS A CA 1
ATOM 981 C C . CYS A 1 126 ? -0.501 16.085 8.390 1.00 88.38 126 CYS A C 1
ATOM 983 O O . CYS A 1 126 ? -0.149 16.907 9.239 1.00 88.38 126 CYS A O 1
ATOM 985 N N . ARG A 1 127 ? -0.081 16.124 7.130 1.00 86.62 127 ARG A N 1
ATOM 986 C CA . ARG A 1 127 ? 0.860 17.085 6.564 1.00 86.62 127 ARG A CA 1
ATOM 987 C C . ARG A 1 127 ? 0.306 17.551 5.235 1.00 86.62 127 ARG A C 1
ATOM 989 O O . ARG A 1 127 ? -0.378 16.808 4.540 1.00 86.62 127 ARG A O 1
ATOM 996 N N . GLU A 1 128 ? 0.635 18.784 4.887 1.00 85.75 128 GLU A N 1
ATOM 997 C CA . GLU A 1 128 ? 0.360 19.283 3.551 1.00 85.75 128 GLU A CA 1
ATOM 998 C C . GLU A 1 128 ? 1.253 18.535 2.558 1.00 85.75 128 GLU A C 1
ATOM 1000 O O . GLU A 1 128 ? 2.483 18.593 2.643 1.00 85.75 128 GLU A O 1
ATOM 1005 N N . MET A 1 129 ? 0.618 17.784 1.662 1.00 83.19 129 MET A N 1
ATOM 1006 C CA . MET A 1 129 ? 1.281 17.084 0.570 1.00 83.19 129 MET A CA 1
ATOM 1007 C C . MET A 1 129 ? 1.091 17.911 -0.703 1.00 83.19 129 MET A C 1
ATOM 1009 O O . MET A 1 129 ? -0.039 18.317 -0.985 1.00 83.19 129 MET A O 1
ATOM 1013 N N . PRO A 1 130 ? 2.164 18.200 -1.455 1.00 88.81 130 PRO A N 1
ATOM 1014 C CA . PRO A 1 130 ? 2.041 18.906 -2.722 1.00 88.81 130 PRO A CA 1
ATOM 1015 C C . PRO A 1 130 ? 1.279 18.056 -3.746 1.00 88.81 130 PRO A C 1
ATOM 1017 O O . PRO A 1 130 ? 1.248 16.832 -3.655 1.00 88.81 130 PRO A O 1
ATOM 1020 N N . GLU A 1 131 ? 0.680 18.698 -4.745 1.00 89.56 131 GLU A N 1
ATOM 1021 C CA . GLU A 1 131 ? 0.112 17.973 -5.884 1.00 89.56 131 GLU A CA 1
ATOM 1022 C C . GLU A 1 131 ? 1.223 17.365 -6.747 1.00 89.56 131 GLU A C 1
ATOM 1024 O O . GLU A 1 131 ? 2.291 17.959 -6.913 1.00 89.56 131 GLU A O 1
ATOM 1029 N N . CYS A 1 132 ? 0.971 16.178 -7.306 1.00 92.44 132 CYS A N 1
ATOM 1030 C CA . CYS A 1 132 ? 1.936 15.509 -8.174 1.00 92.44 132 CYS A CA 1
ATOM 1031 C C . CYS A 1 132 ? 1.943 16.165 -9.549 1.00 92.44 132 CYS A C 1
ATOM 1033 O O . CYS A 1 132 ? 0.937 16.136 -10.261 1.00 92.44 132 CYS A O 1
ATOM 1035 N N . SER A 1 133 ? 3.078 16.752 -9.922 1.00 95.06 133 SER A N 1
ATOM 1036 C CA . SER A 1 133 ? 3.240 17.364 -11.238 1.00 95.06 133 SER A CA 1
ATOM 1037 C C . SER A 1 133 ? 3.321 16.311 -12.347 1.00 95.06 133 SER A C 1
ATOM 1039 O O . SER A 1 133 ? 3.722 15.166 -12.126 1.00 95.06 133 SER A O 1
ATOM 1041 N N . ASP A 1 134 ? 2.981 16.710 -13.574 1.00 94.31 134 ASP A N 1
ATOM 1042 C CA . ASP A 1 134 ? 3.029 15.811 -14.733 1.00 94.31 134 ASP A CA 1
ATOM 1043 C C . ASP A 1 134 ? 4.443 15.259 -14.987 1.00 94.31 134 ASP A C 1
ATOM 1045 O O . ASP A 1 134 ? 4.595 14.089 -15.338 1.00 94.31 134 ASP A O 1
ATOM 1049 N N . ASP A 1 135 ? 5.480 16.071 -14.754 1.00 93.94 135 ASP A N 1
ATOM 1050 C CA . ASP A 1 135 ? 6.881 15.659 -14.895 1.00 93.94 135 ASP A CA 1
ATOM 1051 C C . ASP A 1 135 ? 7.274 14.612 -13.837 1.00 93.94 135 ASP A C 1
ATOM 1053 O O . ASP A 1 135 ? 7.942 13.622 -14.149 1.00 93.94 135 ASP A O 1
ATOM 1057 N N . GLU A 1 136 ? 6.837 14.796 -12.586 1.00 93.75 136 GLU A N 1
ATOM 1058 C CA . GLU A 1 136 ? 7.080 13.833 -11.507 1.00 93.75 136 GLU A CA 1
ATOM 1059 C C . GLU A 1 136 ? 6.368 12.509 -11.770 1.00 93.75 136 GLU A C 1
ATOM 1061 O O . GLU A 1 136 ? 6.981 11.452 -11.587 1.00 93.75 136 GLU A O 1
ATOM 1066 N N . MET A 1 137 ? 5.116 12.577 -12.233 1.00 93.81 137 MET A N 1
ATOM 1067 C CA . MET A 1 137 ? 4.292 11.424 -12.585 1.00 93.81 137 MET A CA 1
ATOM 1068 C C . MET A 1 137 ? 4.859 10.660 -13.785 1.00 93.81 137 MET A C 1
ATOM 1070 O O . MET A 1 137 ? 4.842 9.434 -13.791 1.00 93.81 137 MET A O 1
ATOM 1074 N N . ALA A 1 138 ? 5.399 11.352 -14.793 1.00 93.81 138 ALA A N 1
ATOM 1075 C CA . ALA A 1 138 ? 6.011 10.706 -15.954 1.00 93.81 138 ALA A CA 1
ATOM 1076 C C . ALA A 1 138 ? 7.256 9.878 -15.581 1.00 93.81 138 ALA A C 1
ATOM 1078 O O . ALA A 1 138 ? 7.545 8.866 -16.223 1.00 93.81 138 ALA A O 1
ATOM 1079 N N . ASP A 1 139 ? 7.989 10.293 -14.545 1.00 93.69 139 ASP A N 1
ATOM 1080 C CA . ASP A 1 139 ? 9.163 9.575 -14.042 1.00 93.69 139 ASP A CA 1
ATOM 1081 C C . ASP A 1 139 ? 8.837 8.575 -12.915 1.00 93.69 139 ASP A C 1
ATOM 1083 O O . ASP A 1 139 ? 9.609 7.644 -12.670 1.00 93.69 139 ASP A O 1
ATOM 1087 N N . PHE A 1 140 ? 7.681 8.711 -12.259 1.00 93.19 140 PHE A N 1
ATOM 1088 C CA . PHE A 1 140 ? 7.287 7.878 -11.122 1.00 93.19 140 PHE A CA 1
ATOM 1089 C C . PHE A 1 140 ? 7.316 6.363 -11.402 1.00 93.19 140 PHE A C 1
ATOM 1091 O O . PHE A 1 140 ? 7.945 5.654 -10.611 1.00 93.19 140 PHE A O 1
ATOM 1098 N N . PRO A 1 141 ? 6.773 5.837 -12.523 1.00 94.56 141 PRO A N 1
ATOM 1099 C CA . PRO A 1 141 ? 6.830 4.403 -12.828 1.00 94.56 141 PRO A CA 1
ATOM 1100 C C . PRO A 1 141 ? 8.253 3.832 -12.797 1.00 94.56 141 PRO A C 1
ATOM 1102 O O . PRO A 1 141 ? 8.487 2.727 -12.303 1.00 94.56 141 PRO A O 1
ATOM 1105 N N . ARG A 1 142 ? 9.231 4.612 -13.282 1.00 93.06 142 ARG A N 1
ATOM 1106 C CA . ARG A 1 142 ? 10.651 4.240 -13.305 1.00 93.06 142 ARG A CA 1
ATOM 1107 C C . ARG A 1 142 ? 11.244 4.186 -11.900 1.00 93.06 142 ARG A C 1
ATOM 1109 O O . ARG A 1 142 ? 11.953 3.237 -11.575 1.00 93.06 142 ARG A O 1
ATOM 1116 N N . ARG A 1 143 ? 10.947 5.182 -11.062 1.00 92.31 143 ARG A N 1
ATOM 1117 C CA . ARG A 1 143 ? 11.404 5.194 -9.663 1.00 92.31 143 ARG A CA 1
ATOM 1118 C C . ARG A 1 143 ? 10.767 4.060 -8.870 1.00 92.31 143 ARG A C 1
ATOM 1120 O O . ARG A 1 143 ? 11.456 3.417 -8.087 1.00 92.31 143 ARG A O 1
ATOM 1127 N N . MET A 1 144 ? 9.488 3.785 -9.118 1.00 91.56 144 MET A N 1
ATOM 1128 C CA . MET A 1 144 ? 8.729 2.740 -8.440 1.00 91.56 144 MET A CA 1
ATOM 1129 C C . MET A 1 144 ? 9.327 1.356 -8.705 1.00 91.56 144 MET A C 1
ATOM 1131 O O . MET A 1 144 ? 9.672 0.650 -7.764 1.00 91.56 144 MET A O 1
ATOM 1135 N N . ARG A 1 145 ? 9.560 0.978 -9.966 1.00 92.06 145 ARG A N 1
ATOM 1136 C CA . ARG A 1 145 ? 10.193 -0.317 -10.297 1.00 92.06 145 ARG A CA 1
ATOM 1137 C C . ARG A 1 145 ? 11.631 -0.452 -9.782 1.00 92.06 145 ARG A C 1
ATOM 1139 O O . ARG A 1 145 ? 12.023 -1.539 -9.362 1.00 92.06 145 ARG A O 1
ATOM 1146 N N . ASP A 1 146 ? 12.410 0.632 -9.772 1.00 91.94 146 ASP A N 1
ATOM 1147 C CA . ASP A 1 146 ? 13.747 0.633 -9.162 1.00 91.94 146 ASP A CA 1
ATOM 1148 C C . ASP A 1 146 ? 13.671 0.465 -7.639 1.00 91.94 146 ASP A C 1
ATOM 1150 O O . ASP A 1 146 ? 14.459 -0.277 -7.047 1.00 91.94 146 ASP A O 1
ATOM 1154 N N . TRP A 1 147 ? 12.712 1.131 -6.998 1.00 91.19 147 TRP A N 1
ATOM 1155 C CA . TRP A 1 147 ? 12.446 1.000 -5.572 1.00 91.19 147 TRP A CA 1
ATOM 1156 C C . TRP A 1 147 ? 12.025 -0.428 -5.210 1.00 91.19 147 TRP A C 1
ATOM 1158 O O . TRP A 1 147 ? 12.650 -1.019 -4.334 1.00 91.19 147 TRP A O 1
ATOM 1168 N N . LEU A 1 148 ? 11.072 -1.022 -5.937 1.00 91.94 148 LEU A N 1
ATOM 1169 C CA . LEU A 1 148 ? 10.628 -2.408 -5.737 1.00 91.94 148 LEU A CA 1
ATOM 1170 C C . LEU A 1 148 ? 11.788 -3.404 -5.796 1.00 91.94 148 LEU A C 1
ATOM 1172 O O . LEU A 1 148 ? 11.916 -4.258 -4.921 1.00 91.94 148 LEU A O 1
ATOM 1176 N N . PHE A 1 149 ? 12.670 -3.257 -6.786 1.00 92.69 149 PHE A N 1
ATOM 1177 C CA . PHE A 1 149 ? 13.861 -4.095 -6.895 1.00 92.69 149 PHE A CA 1
ATOM 1178 C C . PHE A 1 149 ? 14.802 -3.932 -5.691 1.00 92.69 149 PHE A C 1
ATOM 1180 O O . PHE A 1 149 ? 15.315 -4.920 -5.171 1.00 92.69 149 PHE A O 1
ATOM 1187 N N . ASN A 1 150 ? 15.025 -2.701 -5.219 1.00 92.06 150 ASN A N 1
ATOM 1188 C CA . ASN A 1 150 ? 15.864 -2.473 -4.040 1.00 92.06 150 ASN A CA 1
ATOM 1189 C C . ASN A 1 150 ? 15.242 -3.065 -2.767 1.00 92.06 150 ASN A C 1
ATOM 1191 O O . ASN A 1 150 ? 15.971 -3.653 -1.976 1.00 92.06 150 ASN A O 1
ATOM 1195 N N . ILE A 1 151 ? 13.920 -2.966 -2.591 1.00 90.75 151 ILE A N 1
ATOM 1196 C CA . ILE A 1 151 ? 13.226 -3.609 -1.468 1.00 90.75 151 ILE A CA 1
ATOM 1197 C C . ILE A 1 151 ? 13.395 -5.131 -1.535 1.00 90.75 151 ILE A C 1
ATOM 1199 O O . ILE A 1 151 ? 13.746 -5.745 -0.530 1.00 90.75 151 ILE A O 1
ATOM 1203 N N . MET A 1 152 ? 13.205 -5.736 -2.713 1.00 92.12 152 MET A N 1
ATOM 1204 C CA . MET A 1 152 ? 13.398 -7.177 -2.904 1.00 92.12 152 MET A CA 1
ATOM 1205 C C . MET A 1 152 ? 14.821 -7.609 -2.520 1.00 92.12 152 MET A C 1
ATOM 1207 O O . MET A 1 152 ? 14.993 -8.570 -1.770 1.00 92.12 152 MET A O 1
ATOM 1211 N N . ARG A 1 153 ? 15.841 -6.863 -2.964 1.00 93.44 153 ARG A N 1
ATOM 1212 C CA . ARG A 1 153 ? 17.244 -7.125 -2.611 1.00 93.44 153 ARG A CA 1
ATOM 1213 C C . ARG A 1 153 ? 17.491 -6.999 -1.105 1.00 93.44 153 ARG A C 1
ATOM 1215 O O . ARG A 1 153 ? 18.107 -7.879 -0.511 1.00 93.44 153 ARG A O 1
ATOM 1222 N N . ASP A 1 154 ? 16.986 -5.943 -0.470 1.00 92.12 154 ASP A N 1
ATOM 1223 C CA . ASP A 1 154 ? 17.168 -5.720 0.969 1.00 92.12 154 ASP A CA 1
ATOM 1224 C C . ASP A 1 154 ? 16.533 -6.853 1.803 1.00 92.12 154 ASP A C 1
ATOM 1226 O O . ASP A 1 154 ? 17.103 -7.284 2.811 1.00 92.12 154 ASP A O 1
ATOM 1230 N N . LEU A 1 155 ? 15.381 -7.382 1.374 1.00 91.69 155 LEU A N 1
ATOM 1231 C CA . LEU A 1 155 ? 14.742 -8.550 1.992 1.00 91.69 155 LEU A CA 1
ATOM 1232 C C . LEU A 1 155 ? 15.547 -9.838 1.758 1.00 91.69 155 LEU A C 1
ATOM 1234 O O . LEU A 1 155 ? 15.687 -10.655 2.675 1.00 91.69 155 LEU A O 1
ATOM 1238 N N . ALA A 1 156 ? 16.122 -10.014 0.564 1.00 92.81 156 ALA A N 1
ATOM 1239 C CA . ALA A 1 156 ? 16.999 -11.142 0.252 1.00 92.81 156 ALA A CA 1
ATOM 1240 C C . ALA A 1 156 ? 18.246 -11.155 1.153 1.00 92.81 156 ALA A C 1
ATOM 1242 O O . ALA A 1 156 ? 18.596 -12.195 1.721 1.00 92.81 156 ALA A O 1
ATOM 1243 N N . GLU A 1 157 ? 18.879 -9.996 1.356 1.00 93.69 157 GLU A N 1
ATOM 1244 C CA . GLU A 1 157 ? 20.040 -9.834 2.241 1.00 93.69 157 GLU A CA 1
ATOM 1245 C C . GLU A 1 157 ? 19.712 -10.183 3.701 1.00 93.69 157 GLU A C 1
ATOM 1247 O O . GLU A 1 157 ? 20.515 -10.823 4.392 1.00 93.69 157 GLU A O 1
ATOM 1252 N N . ARG A 1 158 ? 18.510 -9.818 4.164 1.00 94.06 158 ARG A N 1
ATOM 1253 C CA . ARG A 1 158 ? 18.011 -10.120 5.518 1.00 94.06 158 ARG A CA 1
ATOM 1254 C C . ARG A 1 158 ? 17.479 -11.541 5.680 1.00 94.06 158 ARG A C 1
ATOM 1256 O O . ARG A 1 158 ? 17.203 -11.948 6.806 1.00 94.06 158 ARG A O 1
ATOM 1263 N N . ARG A 1 159 ? 17.423 -12.321 4.592 1.00 92.06 159 ARG A N 1
ATOM 1264 C CA . ARG A 1 159 ? 16.864 -13.686 4.545 1.00 92.06 159 ARG A CA 1
ATOM 1265 C C . ARG A 1 159 ? 15.382 -13.729 4.923 1.00 92.06 159 ARG A C 1
ATOM 1267 O O . ARG A 1 159 ? 14.940 -14.664 5.583 1.00 92.06 159 ARG A O 1
ATOM 1274 N N . GLU A 1 160 ? 14.643 -12.710 4.500 1.00 91.06 160 GLU A N 1
ATOM 1275 C CA . GLU A 1 160 ? 13.201 -12.574 4.735 1.00 91.06 160 GLU A CA 1
ATOM 1276 C C . GLU A 1 160 ? 12.365 -13.045 3.527 1.00 91.06 160 GLU A C 1
ATOM 1278 O O . GLU A 1 160 ? 11.147 -13.124 3.621 1.00 91.06 160 GLU A O 1
ATOM 1283 N N . LEU A 1 161 ? 13.005 -13.406 2.404 1.00 90.56 161 LEU A N 1
ATOM 1284 C CA . LEU A 1 161 ? 12.340 -13.983 1.229 1.00 90.56 161 LEU A CA 1
ATOM 1285 C C . LEU A 1 161 ? 12.219 -15.513 1.305 1.00 90.56 161 LEU A C 1
ATOM 1287 O O . LEU A 1 161 ? 13.121 -16.195 1.801 1.00 90.56 161 LEU A O 1
ATOM 1291 N N . THR A 1 162 ? 11.147 -16.059 0.718 1.00 91.19 162 THR A N 1
ATOM 1292 C CA . THR A 1 162 ? 11.010 -17.508 0.493 1.00 91.19 162 THR A CA 1
ATOM 1293 C C . THR A 1 162 ? 12.071 -18.010 -0.500 1.00 91.19 162 THR A C 1
ATOM 1295 O O . THR A 1 162 ? 12.627 -17.221 -1.275 1.00 91.19 162 THR A O 1
ATOM 1298 N N . PRO A 1 163 ? 12.384 -19.322 -0.524 1.00 92.19 163 PRO A N 1
ATOM 1299 C CA . PRO A 1 163 ? 13.337 -19.879 -1.485 1.00 92.19 163 PRO A CA 1
ATOM 1300 C C . PRO A 1 163 ? 12.986 -19.580 -2.951 1.00 92.19 163 PRO A C 1
ATOM 1302 O O . PRO A 1 163 ? 13.896 -19.347 -3.751 1.00 92.19 163 PRO A O 1
ATOM 1305 N N . HIS A 1 164 ? 11.692 -19.553 -3.289 1.00 91.50 164 HIS A N 1
ATOM 1306 C CA . HIS A 1 164 ? 11.193 -19.205 -4.622 1.00 91.50 164 HIS A CA 1
ATOM 1307 C C . HIS A 1 164 ? 11.503 -17.748 -4.979 1.00 91.50 164 HIS A C 1
ATOM 1309 O O . HIS A 1 164 ? 12.159 -17.471 -5.987 1.00 91.50 164 HIS A O 1
ATOM 1315 N N . TYR A 1 165 ? 11.142 -16.810 -4.099 1.00 92.00 165 TYR A N 1
ATOM 1316 C CA . TYR A 1 165 ? 11.406 -15.386 -4.311 1.00 92.00 165 TYR A CA 1
ATOM 1317 C C . TYR A 1 165 ? 12.902 -15.049 -4.303 1.00 92.00 165 TYR A C 1
ATOM 1319 O O . TYR A 1 165 ? 13.352 -14.223 -5.098 1.00 92.00 165 TYR A O 1
ATOM 1327 N N . LEU A 1 166 ? 13.709 -15.747 -3.501 1.00 93.25 166 LEU A N 1
ATOM 1328 C CA . LEU A 1 166 ? 15.167 -15.614 -3.519 1.00 93.25 166 LEU A CA 1
ATOM 1329 C C . LEU A 1 166 ? 15.778 -16.055 -4.861 1.00 93.25 166 LEU A C 1
ATOM 1331 O O . LEU A 1 166 ? 16.760 -15.472 -5.319 1.00 93.25 166 LEU A O 1
ATOM 1335 N N . ALA A 1 167 ? 15.225 -17.086 -5.506 1.00 92.56 167 ALA A N 1
ATOM 1336 C CA . ALA A 1 167 ? 15.674 -17.494 -6.835 1.00 92.56 167 ALA A CA 1
ATOM 1337 C C . ALA A 1 167 ? 15.335 -16.432 -7.895 1.00 92.56 167 ALA A C 1
ATOM 1339 O O . ALA A 1 167 ? 16.176 -16.137 -8.749 1.00 92.56 167 ALA A O 1
ATOM 1340 N N . MET A 1 168 ? 14.146 -15.825 -7.807 1.00 91.88 168 MET A N 1
ATOM 1341 C CA . MET A 1 168 ? 13.747 -14.726 -8.693 1.00 91.88 168 MET A CA 1
ATOM 1342 C C . MET A 1 168 ? 14.605 -13.472 -8.508 1.00 91.88 168 MET A C 1
ATOM 1344 O O . MET A 1 168 ? 14.945 -12.832 -9.503 1.00 91.88 168 MET A O 1
ATOM 1348 N N . GLU A 1 169 ? 15.002 -13.151 -7.276 1.00 94.12 169 GLU A N 1
ATOM 1349 C CA . GLU A 1 169 ? 15.923 -12.045 -6.984 1.00 94.12 169 GLU A CA 1
ATOM 1350 C C . GLU A 1 169 ? 17.304 -12.280 -7.622 1.00 94.12 169 GLU A C 1
ATOM 1352 O O . GLU A 1 169 ? 17.805 -11.431 -8.359 1.00 94.12 169 GLU A O 1
ATOM 1357 N N . ARG A 1 170 ? 17.876 -13.481 -7.471 1.00 92.94 170 ARG A N 1
ATOM 1358 C CA . ARG A 1 170 ? 19.171 -13.827 -8.089 1.00 92.94 170 ARG A CA 1
ATOM 1359 C C . ARG A 1 170 ? 19.137 -13.775 -9.614 1.00 92.94 170 ARG A C 1
ATOM 1361 O O . ARG A 1 170 ? 20.106 -13.360 -10.253 1.00 92.94 170 ARG A O 1
ATOM 1368 N N . GLU A 1 171 ? 18.031 -14.213 -10.214 1.00 91.75 171 GLU A N 1
ATOM 1369 C CA . GLU A 1 171 ? 17.806 -14.074 -11.654 1.00 91.75 171 GLU A CA 1
ATOM 1370 C C . GLU A 1 171 ? 17.793 -12.589 -12.054 1.00 91.75 171 GLU A C 1
ATOM 1372 O O . GLU A 1 171 ? 18.472 -12.208 -13.013 1.00 91.75 171 GLU A O 1
ATOM 1377 N N . ALA A 1 172 ? 17.100 -11.754 -11.275 1.00 90.62 172 ALA A N 1
ATOM 1378 C CA . ALA A 1 172 ? 16.974 -10.315 -11.477 1.00 90.62 172 ALA A CA 1
ATOM 1379 C C . ALA A 1 172 ? 18.316 -9.562 -11.377 1.00 90.62 172 ALA A C 1
ATOM 1381 O O . ALA A 1 172 ? 18.531 -8.607 -12.128 1.00 90.62 172 ALA A O 1
ATOM 1382 N N . GLU A 1 173 ? 19.249 -9.999 -10.523 1.00 89.88 173 GLU A N 1
ATOM 1383 C CA . GLU A 1 173 ? 20.614 -9.449 -10.486 1.00 89.88 173 GLU A CA 1
ATOM 1384 C C . GLU A 1 173 ? 21.421 -9.790 -11.748 1.00 89.88 173 GLU A C 1
ATOM 1386 O O . GLU A 1 173 ? 22.210 -8.977 -12.237 1.00 89.88 173 GLU A O 1
ATOM 1391 N N . SER A 1 174 ? 21.228 -10.997 -12.286 1.00 88.25 174 SER A N 1
ATOM 1392 C CA . SER A 1 174 ? 22.006 -11.507 -13.420 1.00 88.25 174 SER A CA 1
ATOM 1393 C C . SER A 1 174 ? 21.487 -11.053 -14.789 1.00 88.25 174 SER A C 1
ATOM 1395 O O . SER A 1 174 ? 22.269 -10.950 -15.739 1.00 88.25 174 SER A O 1
ATOM 1397 N N . ASN A 1 175 ? 20.185 -10.770 -14.904 1.00 88.06 175 ASN A N 1
ATOM 1398 C CA . ASN A 1 175 ? 19.522 -10.447 -16.161 1.00 88.06 175 ASN A CA 1
ATOM 1399 C C . ASN A 1 175 ? 18.738 -9.130 -16.070 1.00 88.06 175 ASN A C 1
ATOM 1401 O O . ASN A 1 175 ? 17.696 -9.042 -15.423 1.00 88.06 175 ASN A O 1
ATOM 1405 N N . LEU A 1 176 ? 19.198 -8.117 -16.811 1.00 81.25 176 LEU A N 1
ATOM 1406 C CA . LEU A 1 176 ? 18.595 -6.784 -16.804 1.00 81.25 176 LEU A CA 1
ATOM 1407 C C . LEU A 1 176 ? 17.140 -6.759 -17.309 1.00 81.25 176 LEU A C 1
ATOM 1409 O O . LEU A 1 176 ? 16.385 -5.895 -16.871 1.00 81.25 176 LEU A O 1
ATOM 1413 N N . THR A 1 177 ? 16.729 -7.680 -18.191 1.00 78.81 177 THR A N 1
ATOM 1414 C CA . THR A 1 177 ? 15.337 -7.720 -18.684 1.00 78.81 177 THR A CA 1
ATOM 1415 C C . THR A 1 177 ? 14.380 -8.237 -17.615 1.00 78.81 177 THR A C 1
ATOM 1417 O O . THR A 1 177 ? 13.299 -7.689 -17.435 1.00 78.81 177 THR A O 1
ATOM 1420 N N . ARG A 1 178 ? 14.814 -9.231 -16.833 1.00 86.62 178 ARG A N 1
ATOM 1421 C CA . ARG A 1 178 ? 14.037 -9.803 -15.724 1.00 86.62 178 ARG A CA 1
ATOM 1422 C C . ARG A 1 178 ? 14.165 -9.003 -14.430 1.00 86.62 178 ARG A C 1
ATOM 1424 O O . ARG A 1 178 ? 13.347 -9.185 -13.537 1.00 86.62 178 ARG A O 1
ATOM 1431 N N . ARG A 1 179 ? 15.132 -8.081 -14.340 1.00 91.38 179 ARG A N 1
ATOM 1432 C CA . ARG A 1 179 ? 15.427 -7.291 -13.135 1.00 91.38 179 ARG A CA 1
ATOM 1433 C C . ARG A 1 179 ? 14.190 -6.678 -12.491 1.00 91.38 179 ARG A C 1
ATOM 1435 O O . ARG A 1 179 ? 13.949 -6.832 -11.300 1.00 91.38 179 ARG A O 1
ATOM 1442 N N . TRP A 1 180 ? 13.431 -5.949 -13.293 1.00 93.19 180 TRP A N 1
ATOM 1443 C CA . TRP A 1 180 ? 12.278 -5.204 -12.810 1.00 93.19 180 TRP A CA 1
ATOM 1444 C C . TRP A 1 180 ? 10.997 -6.018 -12.877 1.00 93.19 180 TRP A C 1
ATOM 1446 O O . TRP A 1 180 ? 10.134 -5.850 -12.026 1.00 93.19 180 TRP A O 1
ATOM 1456 N N . THR A 1 181 ? 10.899 -6.926 -13.845 1.00 92.75 181 THR A N 1
ATOM 1457 C CA . THR A 1 181 ? 9.740 -7.799 -13.998 1.00 92.75 181 THR A CA 1
ATOM 1458 C C . THR A 1 181 ? 9.618 -8.774 -12.835 1.00 92.75 181 THR A C 1
ATOM 1460 O O . THR A 1 181 ? 8.558 -8.850 -12.229 1.00 92.75 181 THR A O 1
ATOM 1463 N N . ASN A 1 182 ? 10.710 -9.429 -12.430 1.00 93.19 182 ASN A N 1
ATOM 1464 C CA . ASN A 1 182 ? 10.705 -10.332 -11.277 1.00 93.19 182 ASN A CA 1
ATOM 1465 C C . ASN A 1 182 ? 10.364 -9.590 -9.978 1.00 93.19 182 ASN A C 1
ATOM 1467 O O . ASN A 1 182 ? 9.589 -10.100 -9.177 1.00 93.19 182 ASN A O 1
ATOM 1471 N N . ALA A 1 183 ? 10.897 -8.379 -9.784 1.00 93.50 183 ALA A N 1
ATOM 1472 C CA . ALA A 1 183 ? 10.571 -7.562 -8.616 1.00 93.50 183 ALA A CA 1
ATOM 1473 C C . ALA A 1 183 ? 9.105 -7.099 -8.616 1.00 93.50 183 ALA A C 1
ATOM 1475 O O . ALA A 1 183 ? 8.465 -7.086 -7.567 1.00 93.50 183 ALA A O 1
ATOM 1476 N N . ALA A 1 184 ? 8.562 -6.741 -9.783 1.00 93.31 184 ALA A N 1
ATOM 1477 C CA . ALA A 1 184 ? 7.167 -6.341 -9.927 1.00 93.31 184 ALA A CA 1
ATOM 1478 C C . ALA A 1 184 ? 6.202 -7.507 -9.683 1.00 93.31 184 ALA A C 1
ATOM 1480 O O . ALA A 1 184 ? 5.231 -7.317 -8.955 1.00 93.31 184 ALA A O 1
ATOM 1481 N N . VAL A 1 185 ? 6.494 -8.690 -10.239 1.00 92.62 185 VAL A N 1
ATOM 1482 C CA . VAL A 1 185 ? 5.719 -9.923 -10.023 1.00 92.62 185 VAL A CA 1
ATOM 1483 C C . VAL A 1 185 ? 5.784 -10.329 -8.557 1.00 92.62 185 VAL A C 1
ATOM 1485 O O . VAL A 1 185 ? 4.741 -10.478 -7.937 1.00 92.62 185 VAL A O 1
ATOM 1488 N N . TRP A 1 186 ? 6.986 -10.416 -7.970 1.00 92.75 186 TRP A N 1
ATOM 1489 C CA . TRP A 1 186 ? 7.142 -10.712 -6.544 1.00 92.75 186 TRP A CA 1
ATOM 1490 C C . TRP A 1 186 ? 6.308 -9.768 -5.686 1.00 92.75 186 TRP A C 1
ATOM 1492 O O . TRP A 1 186 ? 5.572 -10.236 -4.824 1.00 92.75 186 TRP A O 1
ATOM 1502 N N . LYS A 1 187 ? 6.397 -8.452 -5.923 1.00 92.00 187 LYS A N 1
ATOM 1503 C CA . LYS A 1 187 ? 5.657 -7.510 -5.091 1.00 92.00 187 LYS A CA 1
ATOM 1504 C C . LYS A 1 187 ? 4.151 -7.656 -5.267 1.00 92.00 187 LYS A C 1
ATOM 1506 O O . LYS A 1 187 ? 3.435 -7.542 -4.285 1.00 92.00 187 LYS A O 1
ATOM 1511 N N . TRP A 1 188 ? 3.678 -7.888 -6.486 1.00 92.31 188 TRP A N 1
ATOM 1512 C CA . TRP A 1 188 ? 2.260 -8.113 -6.740 1.00 92.31 188 TRP A CA 1
ATOM 1513 C C . TRP A 1 188 ? 1.757 -9.361 -5.996 1.00 92.31 188 TRP A C 1
ATOM 1515 O O . TRP A 1 188 ? 0.787 -9.256 -5.257 1.00 92.31 188 TRP A O 1
ATOM 1525 N N . CYS A 1 189 ? 2.498 -10.473 -6.059 1.00 90.44 189 CYS A N 1
ATOM 1526 C CA . CYS A 1 189 ? 2.193 -11.697 -5.309 1.00 90.44 189 CYS A CA 1
ATOM 1527 C C . CYS A 1 189 ? 2.282 -11.519 -3.781 1.00 90.44 189 CYS A C 1
ATOM 1529 O O . CYS A 1 189 ? 1.567 -12.166 -3.034 1.00 90.44 189 CYS A O 1
ATOM 1531 N N . ASP A 1 190 ? 3.194 -10.669 -3.300 1.00 88.56 190 ASP A N 1
ATOM 1532 C CA . ASP A 1 190 ? 3.331 -10.335 -1.874 1.00 88.56 190 ASP A CA 1
ATOM 1533 C C . ASP A 1 190 ? 2.152 -9.492 -1.359 1.00 88.56 190 ASP A C 1
ATOM 1535 O O . ASP A 1 190 ? 1.860 -9.508 -0.165 1.00 88.56 190 ASP A O 1
ATOM 1539 N N . LEU A 1 191 ? 1.485 -8.743 -2.245 1.00 88.00 191 LEU A N 1
ATOM 1540 C CA . LEU A 1 191 ? 0.291 -7.965 -1.912 1.00 88.00 191 LEU A CA 1
ATOM 1541 C C . LEU A 1 191 ? -0.980 -8.818 -1.997 1.00 88.00 191 LEU A C 1
ATOM 1543 O O . LEU A 1 191 ? -1.776 -8.746 -1.069 1.00 88.00 191 LEU A O 1
ATOM 1547 N N . ASP A 1 192 ? -1.126 -9.628 -3.051 1.00 85.44 192 ASP A N 1
ATOM 1548 C CA . ASP A 1 192 ? -2.207 -10.614 -3.268 1.00 85.44 192 ASP A CA 1
ATOM 1549 C C . ASP A 1 192 ? -1.971 -11.882 -2.424 1.00 85.44 192 ASP A C 1
ATOM 1551 O O . ASP A 1 192 ? -1.873 -12.991 -2.939 1.00 85.44 192 ASP A O 1
ATOM 1555 N N . ALA A 1 193 ? -1.754 -11.706 -1.118 1.00 76.06 193 ALA A N 1
ATOM 1556 C CA . ALA A 1 193 ? -1.420 -12.793 -0.192 1.00 76.06 193 ALA A CA 1
ATOM 1557 C C . ALA A 1 193 ? -2.569 -13.146 0.769 1.00 76.06 193 ALA A C 1
ATOM 1559 O O . ALA A 1 193 ? -2.467 -14.119 1.522 1.00 76.06 193 ALA A O 1
ATOM 1560 N N . HIS A 1 194 ? -3.625 -12.328 0.828 1.00 68.19 194 HIS A N 1
ATOM 1561 C CA . HIS A 1 194 ? -4.690 -12.481 1.822 1.00 68.19 194 HIS A CA 1
ATOM 1562 C C . HIS A 1 194 ? -5.807 -13.425 1.350 1.00 68.19 194 HIS A C 1
ATOM 1564 O O . HIS A 1 194 ? -6.262 -14.272 2.122 1.00 68.19 194 HIS A O 1
ATOM 1570 N N . ASP A 1 195 ? -6.249 -13.291 0.103 1.00 72.81 195 ASP A N 1
ATOM 1571 C CA . ASP A 1 195 ? -7.270 -14.120 -0.552 1.00 72.81 195 ASP A CA 1
ATOM 1572 C C . ASP A 1 195 ? -6.740 -14.870 -1.789 1.00 72.81 195 ASP A C 1
ATOM 1574 O O . ASP A 1 195 ? -7.370 -15.857 -2.188 1.00 72.81 195 ASP A O 1
ATOM 1578 N N . ASN A 1 196 ? -5.563 -14.492 -2.315 1.00 77.44 196 ASN A N 1
ATOM 1579 C CA . ASN A 1 196 ? -4.932 -15.067 -3.512 1.00 77.44 196 ASN A CA 1
ATOM 1580 C C . ASN A 1 196 ? -5.916 -15.102 -4.697 1.00 77.44 196 ASN A C 1
ATOM 1582 O O . ASN A 1 196 ? -6.023 -16.104 -5.423 1.00 77.44 196 ASN A O 1
ATOM 1586 N N . ASP A 1 197 ? -6.715 -14.048 -4.851 1.00 79.81 197 ASP A N 1
ATOM 1587 C CA . ASP A 1 197 ? -7.786 -13.977 -5.842 1.00 79.81 197 ASP A CA 1
ATOM 1588 C C . ASP A 1 197 ? -7.318 -13.426 -7.201 1.00 79.81 197 ASP A C 1
ATOM 1590 O O . ASP A 1 197 ? -8.100 -13.356 -8.164 1.00 79.81 197 ASP A O 1
ATOM 1594 N N . ARG A 1 198 ? -6.000 -13.216 -7.328 1.00 83.94 198 ARG A N 1
ATOM 1595 C CA . ARG A 1 198 ? -5.282 -12.759 -8.522 1.00 83.94 198 ARG A CA 1
ATOM 1596 C C . ARG A 1 198 ? -5.597 -11.326 -8.904 1.00 83.94 198 ARG A C 1
ATOM 1598 O O . ARG A 1 198 ? -5.543 -10.965 -10.088 1.00 83.94 198 ARG A O 1
ATOM 1605 N N . PHE A 1 199 ? -5.894 -10.501 -7.914 1.00 85.62 199 PHE A N 1
ATOM 1606 C CA . PHE A 1 199 ? -5.902 -9.061 -8.049 1.00 85.62 199 PHE A CA 1
ATOM 1607 C C . PHE A 1 199 ? -5.492 -8.403 -6.739 1.00 85.62 199 PHE A C 1
ATOM 1609 O O . PHE A 1 199 ? -5.678 -8.943 -5.666 1.00 85.62 199 PHE A O 1
ATOM 1616 N N . VAL A 1 200 ? -4.950 -7.192 -6.823 1.00 86.94 200 VAL A N 1
ATOM 1617 C CA . VAL A 1 200 ? -4.595 -6.436 -5.622 1.00 86.94 200 VAL A CA 1
ATOM 1618 C C . VAL A 1 200 ? -5.687 -5.411 -5.350 1.00 86.94 200 VAL A C 1
ATOM 1620 O O . VAL A 1 200 ? -5.910 -4.488 -6.140 1.00 86.94 200 VAL A O 1
ATOM 1623 N N . SER A 1 201 ? -6.371 -5.558 -4.222 1.00 85.88 201 SER A N 1
ATOM 1624 C CA . SER A 1 201 ? -7.387 -4.618 -3.758 1.00 85.88 201 SER A CA 1
ATOM 1625 C C . SER A 1 201 ? -6.773 -3.337 -3.173 1.00 85.88 201 SER A C 1
ATOM 1627 O O . SER A 1 201 ? -5.613 -3.280 -2.753 1.00 85.88 201 SER A O 1
ATOM 1629 N N . ARG A 1 202 ? -7.588 -2.281 -3.027 1.00 79.56 202 ARG A N 1
ATOM 1630 C CA . ARG A 1 202 ? -7.173 -1.057 -2.306 1.00 79.56 202 ARG A CA 1
ATOM 1631 C C . ARG A 1 202 ? -6.650 -1.323 -0.890 1.00 79.56 202 ARG A C 1
ATOM 1633 O O . ARG A 1 202 ? -5.813 -0.560 -0.412 1.00 79.56 202 ARG A O 1
ATOM 1640 N N . HIS A 1 203 ? -7.155 -2.355 -0.211 1.00 79.06 203 HIS A N 1
ATOM 1641 C CA . HIS A 1 203 ? -6.721 -2.680 1.148 1.00 79.06 203 HIS A CA 1
ATOM 1642 C C . HIS A 1 203 ? -5.346 -3.354 1.157 1.00 79.06 203 HIS A C 1
ATOM 1644 O O . HIS A 1 203 ? -4.528 -3.058 2.024 1.00 79.06 203 HIS A O 1
ATOM 1650 N N . GLU A 1 204 ? -5.052 -4.177 0.157 1.00 85.12 204 GLU A N 1
ATOM 1651 C CA . GLU A 1 204 ? -3.754 -4.839 0.006 1.00 85.12 204 GLU A CA 1
ATOM 1652 C C . GLU A 1 204 ? -2.659 -3.891 -0.466 1.00 85.12 204 GLU A C 1
ATOM 1654 O O . GLU A 1 204 ? -1.499 -4.111 -0.151 1.00 85.12 204 GLU A O 1
ATOM 1659 N N . LEU A 1 205 ? -2.997 -2.770 -1.113 1.00 85.12 205 LEU A N 1
ATOM 1660 C CA . LEU A 1 205 ? -2.038 -1.697 -1.422 1.00 85.12 205 LEU A CA 1
ATOM 1661 C C . LEU A 1 205 ? -1.550 -0.935 -0.180 1.00 85.12 205 LEU A C 1
ATOM 1663 O O . LEU A 1 205 ? -0.605 -0.142 -0.271 1.00 85.12 205 LEU A O 1
ATOM 1667 N N . PHE A 1 206 ? -2.170 -1.146 0.983 1.00 81.31 206 PHE A N 1
ATOM 1668 C CA . PHE A 1 206 ? -1.855 -0.422 2.212 1.00 81.31 206 PHE A CA 1
ATOM 1669 C C . PHE A 1 206 ? -0.369 -0.487 2.622 1.00 81.31 206 PHE A C 1
ATOM 1671 O O . PHE A 1 206 ? 0.191 0.568 2.929 1.00 81.31 206 PHE A O 1
ATOM 1678 N N . PRO A 1 207 ? 0.340 -1.634 2.560 1.00 81.12 207 PRO A N 1
ATOM 1679 C CA . PRO A 1 207 ? 1.767 -1.713 2.878 1.00 81.12 207 PRO A CA 1
ATOM 1680 C C . PRO A 1 207 ? 2.669 -0.920 1.924 1.00 81.12 207 PRO A C 1
ATOM 1682 O O . PRO A 1 207 ? 3.822 -0.668 2.263 1.00 81.12 207 PRO A O 1
ATOM 1685 N N . ILE A 1 208 ? 2.177 -0.534 0.743 1.00 77.75 208 ILE A N 1
ATOM 1686 C CA . ILE A 1 208 ? 2.892 0.343 -0.194 1.00 77.75 208 ILE A CA 1
ATOM 1687 C C . ILE A 1 208 ? 2.515 1.811 0.024 1.00 77.75 208 ILE A C 1
ATOM 1689 O O . ILE A 1 208 ? 3.395 2.664 -0.030 1.00 77.75 208 ILE A O 1
ATOM 1693 N N . ARG A 1 209 ? 1.233 2.113 0.273 1.00 77.62 209 ARG A N 1
ATOM 1694 C CA . ARG A 1 209 ? 0.740 3.490 0.466 1.00 77.62 209 ARG A CA 1
ATOM 1695 C C . ARG A 1 209 ? 1.131 4.089 1.819 1.00 77.62 209 ARG A C 1
ATOM 1697 O O . ARG A 1 209 ? 1.499 5.258 1.876 1.00 77.62 209 ARG A O 1
ATOM 1704 N N . ALA A 1 210 ? 1.066 3.305 2.893 1.00 68.25 210 ALA A N 1
ATOM 1705 C CA . ALA A 1 210 ? 1.035 3.832 4.255 1.00 68.25 210 ALA A CA 1
ATOM 1706 C C . ALA A 1 210 ? 2.375 4.023 5.000 1.00 68.25 210 ALA A C 1
ATOM 1708 O O . ALA A 1 210 ? 2.398 4.839 5.933 1.00 68.25 210 ALA A O 1
ATOM 1709 N N . PRO A 1 211 ? 3.481 3.306 4.705 1.00 67.00 211 PRO A N 1
ATOM 1710 C CA . PRO A 1 211 ? 4.741 3.538 5.408 1.00 67.00 211 PRO A CA 1
ATOM 1711 C C . PRO A 1 211 ? 5.226 4.990 5.285 1.00 67.00 211 PRO A C 1
ATOM 1713 O O . PRO A 1 211 ? 5.093 5.623 4.255 1.00 67.00 211 PRO A O 1
ATOM 1716 N N . LEU A 1 212 ? 5.911 5.528 6.296 1.00 55.38 212 LEU A N 1
ATOM 1717 C CA . LEU A 1 212 ? 6.509 6.878 6.211 1.00 55.38 212 LEU A CA 1
ATOM 1718 C C . LEU A 1 212 ? 7.507 7.053 5.044 1.00 55.38 212 LEU A C 1
ATOM 1720 O O . LEU A 1 212 ? 7.855 8.177 4.688 1.00 55.38 212 LEU A O 1
ATOM 1724 N N . LEU A 1 213 ? 7.983 5.945 4.464 1.00 54.91 213 LEU A N 1
ATOM 1725 C CA . LEU A 1 213 ? 8.828 5.926 3.271 1.00 54.91 213 LEU A CA 1
ATOM 1726 C C . LEU A 1 213 ? 8.070 6.371 2.004 1.00 54.91 213 LEU A C 1
ATOM 1728 O O . LEU A 1 213 ? 8.701 6.889 1.088 1.00 54.91 213 LEU A O 1
ATOM 1732 N N . SER A 1 214 ? 6.744 6.214 1.973 1.00 53.88 214 SER A N 1
ATOM 1733 C CA . SER A 1 214 ? 5.851 6.562 0.863 1.00 53.88 214 SER A CA 1
ATOM 1734 C C . SER A 1 214 ? 5.145 7.906 1.051 1.00 53.88 214 SER A C 1
ATOM 1736 O O . SER A 1 214 ? 4.117 8.133 0.425 1.00 53.88 214 SER A O 1
ATOM 1738 N N . LEU A 1 215 ? 5.725 8.852 1.814 1.00 62.06 215 LEU A N 1
ATOM 1739 C CA . LEU A 1 215 ? 5.344 10.287 1.794 1.00 62.06 215 LEU A CA 1
ATOM 1740 C C . LEU A 1 215 ? 5.609 10.961 0.424 1.00 62.06 215 LEU A C 1
ATOM 1742 O O . LEU A 1 215 ? 5.900 12.152 0.330 1.00 62.06 215 LEU A O 1
ATOM 1746 N N . GLU A 1 216 ? 5.567 10.168 -0.634 1.00 79.69 216 GLU A N 1
ATOM 1747 C CA . GLU A 1 216 ? 5.685 10.533 -2.019 1.00 79.69 216 GLU A CA 1
ATOM 1748 C C . GLU A 1 216 ? 4.262 10.788 -2.517 1.00 79.69 216 GLU A C 1
ATOM 1750 O O . GLU A 1 216 ? 3.389 9.922 -2.502 1.00 79.69 216 GLU A O 1
ATOM 1755 N N . HIS A 1 217 ? 4.008 12.034 -2.878 1.00 86.94 217 HIS A N 1
ATOM 1756 C CA . HIS A 1 217 ? 2.686 12.551 -3.206 1.00 86.94 217 HIS A CA 1
ATOM 1757 C C . HIS A 1 217 ? 2.137 12.042 -4.549 1.00 86.94 217 HIS A C 1
ATOM 1759 O O . HIS A 1 217 ? 0.973 12.289 -4.868 1.00 86.94 217 HIS A O 1
ATOM 1765 N N . CYS A 1 218 ? 2.941 11.326 -5.340 1.00 90.12 218 CYS A N 1
ATOM 1766 C CA . CYS A 1 218 ? 2.530 10.721 -6.601 1.00 90.12 218 CYS A CA 1
ATOM 1767 C C . CYS A 1 218 ? 2.033 9.280 -6.440 1.00 90.12 218 CYS A C 1
ATOM 1769 O O . CYS A 1 218 ? 1.363 8.793 -7.348 1.00 90.12 218 CYS A O 1
ATOM 1771 N N . ILE A 1 219 ? 2.279 8.605 -5.313 1.00 88.75 219 ILE A N 1
ATOM 1772 C CA . ILE A 1 219 ? 1.930 7.187 -5.152 1.00 88.75 219 ILE A CA 1
ATOM 1773 C C . ILE A 1 219 ? 0.427 6.926 -5.256 1.00 88.75 219 ILE A C 1
ATOM 1775 O O . ILE A 1 219 ? 0.003 6.035 -5.987 1.00 88.75 219 ILE A O 1
ATOM 1779 N N . ALA A 1 220 ? -0.390 7.729 -4.571 1.00 85.88 220 ALA A N 1
ATOM 1780 C CA . ALA A 1 220 ? -1.838 7.602 -4.614 1.00 85.88 220 ALA A CA 1
ATOM 1781 C C . ALA A 1 220 ? -2.400 7.878 -6.022 1.00 85.88 220 ALA A C 1
ATOM 1783 O O . ALA A 1 220 ? -3.027 6.976 -6.577 1.00 85.88 220 ALA A O 1
ATOM 1784 N N . PRO A 1 221 ? -2.122 9.036 -6.660 1.00 90.31 221 PRO A N 1
ATOM 1785 C CA . PRO A 1 221 ? -2.618 9.299 -8.009 1.00 90.31 221 PRO A CA 1
ATOM 1786 C C . PRO A 1 221 ? -2.000 8.384 -9.074 1.00 90.31 221 PRO A C 1
ATOM 1788 O O . PRO A 1 221 ? -2.568 8.255 -10.154 1.00 90.31 221 PRO A O 1
ATOM 1791 N N . PHE A 1 222 ? -0.8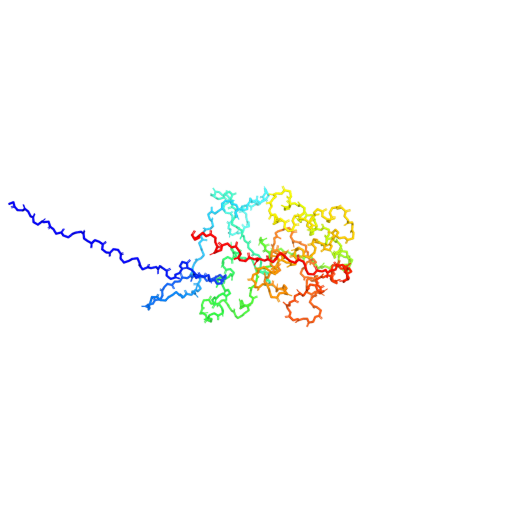44 7.767 -8.816 1.00 91.94 222 PHE A N 1
ATOM 1792 C CA . PHE A 1 222 ? -0.287 6.734 -9.684 1.00 91.94 222 PHE A CA 1
ATOM 1793 C C . PHE A 1 222 ? -1.106 5.447 -9.600 1.00 91.94 222 PHE A C 1
ATOM 1795 O O . PHE A 1 222 ? -1.549 4.958 -10.631 1.00 91.94 222 PHE A O 1
ATOM 1802 N N . LEU A 1 223 ? -1.351 4.929 -8.393 1.00 89.62 223 LEU A N 1
ATOM 1803 C CA . LEU A 1 223 ? -2.124 3.698 -8.202 1.00 89.62 223 LEU A CA 1
ATOM 1804 C C . LEU A 1 223 ? -3.561 3.840 -8.715 1.00 89.62 223 LEU A C 1
ATOM 1806 O O . LEU A 1 223 ? -4.079 2.908 -9.315 1.00 89.62 223 LEU A O 1
ATOM 1810 N N . ASP A 1 224 ? -4.167 5.018 -8.554 1.00 89.00 224 ASP A N 1
ATOM 1811 C CA . ASP A 1 224 ? -5.504 5.301 -9.089 1.00 89.00 224 ASP A CA 1
ATOM 1812 C C . ASP A 1 224 ? -5.524 5.369 -10.628 1.00 89.00 224 ASP A C 1
ATOM 1814 O O . ASP A 1 224 ? -6.566 5.161 -11.234 1.00 89.00 224 ASP A O 1
ATOM 1818 N N . LYS A 1 225 ? -4.382 5.645 -11.277 1.00 91.44 225 LYS A N 1
ATOM 1819 C CA . LYS A 1 225 ? -4.234 5.572 -12.743 1.00 91.44 225 LYS A CA 1
ATOM 1820 C C . LYS A 1 225 ? -3.942 4.161 -13.250 1.00 91.44 225 LYS A C 1
ATOM 1822 O O . LYS A 1 225 ? -4.000 3.955 -14.456 1.00 91.44 225 LYS A O 1
ATOM 1827 N N . CYS A 1 226 ? -3.551 3.241 -12.370 1.00 92.25 226 CYS A N 1
ATOM 1828 C CA . CYS A 1 226 ? -3.285 1.856 -12.748 1.00 92.25 226 CYS A CA 1
ATOM 1829 C C . CYS A 1 226 ? -4.560 1.024 -12.869 1.00 92.25 226 CYS A C 1
ATOM 1831 O O . CYS A 1 226 ? -4.551 0.040 -13.593 1.00 92.25 226 CYS A O 1
ATOM 1833 N N . ASP A 1 22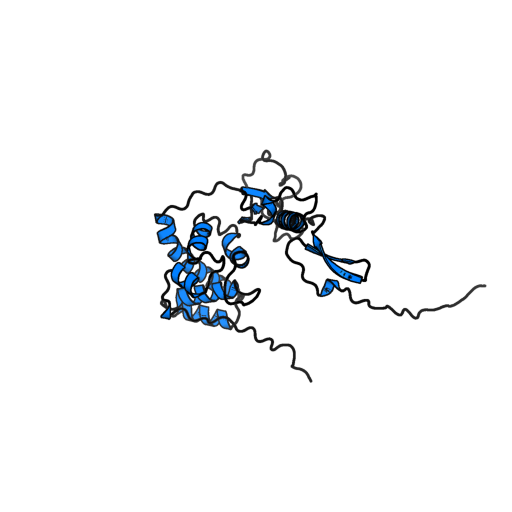7 ? -5.616 1.423 -12.165 1.00 91.75 227 ASP A N 1
ATOM 1834 C CA . ASP A 1 227 ? -6.964 0.868 -12.266 1.00 91.75 227 ASP A CA 1
ATOM 1835 C C . ASP A 1 227 ? -7.640 1.445 -13.529 1.00 91.75 227 ASP A C 1
ATOM 1837 O O . ASP A 1 227 ? -8.279 2.499 -13.491 1.00 91.75 227 ASP A O 1
ATOM 1841 N N . ASP A 1 228 ? -7.384 0.823 -14.688 1.00 90.12 228 ASP A N 1
ATOM 1842 C CA . ASP A 1 228 ? -7.805 1.332 -16.004 1.00 90.12 228 ASP A CA 1
ATOM 1843 C C . ASP A 1 228 ? -9.332 1.215 -16.203 1.00 90.12 228 ASP A C 1
ATOM 1845 O O . ASP A 1 228 ? -9.913 1.978 -16.989 1.00 90.12 228 ASP A O 1
ATOM 1849 N N . ASP A 1 229 ? -9.978 0.254 -15.532 1.00 90.81 229 ASP A N 1
ATOM 1850 C CA . ASP A 1 229 ? -11.418 -0.008 -15.618 1.00 90.81 229 ASP A CA 1
ATOM 1851 C C . ASP A 1 229 ? -12.240 0.467 -14.397 1.00 90.81 229 ASP A C 1
ATOM 1853 O O . ASP A 1 229 ? -13.473 0.365 -14.425 1.00 90.81 229 ASP A O 1
ATOM 1857 N N . ASP A 1 230 ? -11.584 1.108 -13.419 1.00 88.88 230 ASP A N 1
ATOM 1858 C CA . ASP A 1 230 ? -12.148 1.709 -12.195 1.00 88.88 230 ASP A CA 1
ATOM 1859 C C . ASP A 1 230 ? -12.962 0.707 -11.358 1.00 88.88 230 ASP A C 1
ATOM 1861 O O . ASP A 1 230 ? -13.977 1.045 -10.733 1.00 88.88 230 ASP A O 1
ATOM 1865 N N . ASP A 1 231 ? -12.539 -0.558 -11.352 1.00 89.88 231 ASP A N 1
ATOM 1866 C CA . ASP A 1 231 ? -13.200 -1.631 -10.611 1.00 89.88 231 ASP A CA 1
ATOM 1867 C C . ASP A 1 231 ? -12.652 -1.810 -9.176 1.00 89.88 231 ASP A C 1
ATOM 1869 O O . ASP A 1 231 ? -13.168 -2.636 -8.400 1.00 89.88 231 ASP A O 1
ATOM 1873 N N . HIS A 1 232 ? -11.678 -0.966 -8.809 1.00 86.94 232 HIS A N 1
ATOM 1874 C CA . HIS A 1 232 ? -10.960 -0.907 -7.535 1.00 86.94 232 HIS A CA 1
ATOM 1875 C C . HIS A 1 232 ? -10.063 -2.113 -7.251 1.00 86.94 232 HIS A C 1
ATOM 1877 O O . HIS A 1 232 ? -9.706 -2.354 -6.084 1.00 86.94 232 HIS A O 1
ATOM 1883 N N . ARG A 1 233 ? -9.690 -2.846 -8.297 1.00 89.94 233 ARG A N 1
ATOM 1884 C CA . ARG A 1 233 ? -8.719 -3.934 -8.277 1.00 89.94 233 ARG A CA 1
ATOM 1885 C C . ARG A 1 233 ? -7.614 -3.637 -9.285 1.00 89.94 233 ARG A C 1
ATOM 1887 O O . ARG A 1 233 ? -7.803 -2.916 -10.249 1.00 89.94 233 ARG A O 1
ATOM 1894 N N . ILE A 1 234 ? -6.423 -4.165 -9.019 1.00 91.12 234 ILE A N 1
ATOM 1895 C CA . ILE A 1 234 ? -5.287 -4.049 -9.936 1.00 91.12 234 ILE A CA 1
ATOM 1896 C C . ILE A 1 234 ? -4.821 -5.452 -10.305 1.00 91.12 234 ILE A C 1
ATOM 1898 O O . ILE A 1 234 ? -4.232 -6.175 -9.491 1.00 91.12 234 ILE A O 1
ATOM 1902 N N . THR A 1 235 ? -5.062 -5.835 -11.552 1.00 91.88 235 THR A N 1
ATOM 1903 C CA . THR A 1 235 ? -4.572 -7.096 -12.116 1.00 91.88 235 THR A CA 1
ATOM 1904 C C . THR A 1 235 ? -3.065 -7.042 -12.383 1.00 91.88 235 THR A C 1
ATOM 1906 O O . THR A 1 235 ? -2.465 -5.970 -12.489 1.00 91.88 235 THR A O 1
ATOM 1909 N N . LEU A 1 236 ? -2.423 -8.204 -12.554 1.00 91.12 236 LEU A N 1
ATOM 1910 C CA . LEU A 1 236 ? -0.998 -8.257 -12.908 1.00 91.12 236 LEU A CA 1
ATOM 1911 C C . LEU A 1 236 ? -0.699 -7.537 -14.237 1.00 91.12 236 LEU A C 1
ATOM 1913 O O . LEU A 1 236 ? 0.352 -6.911 -14.386 1.00 91.12 236 LEU A O 1
ATOM 1917 N N . ALA A 1 237 ? -1.631 -7.600 -15.193 1.00 91.75 237 ALA A N 1
ATOM 1918 C CA . ALA A 1 237 ? -1.500 -6.933 -16.486 1.00 91.75 237 ALA A CA 1
ATOM 1919 C C . ALA A 1 237 ? -1.528 -5.404 -16.337 1.00 91.75 237 ALA A C 1
ATOM 1921 O O . ALA A 1 237 ? -0.655 -4.715 -16.867 1.00 91.75 237 ALA A O 1
ATOM 1922 N N . GLU A 1 238 ? -2.481 -4.878 -15.567 1.00 93.69 238 GLU A N 1
ATOM 1923 C CA . GLU A 1 238 ? -2.570 -3.450 -15.252 1.00 93.69 238 GLU A CA 1
ATOM 1924 C C . GLU A 1 238 ? -1.347 -2.967 -14.486 1.00 93.69 238 GLU A C 1
ATOM 1926 O O . GLU A 1 238 ? -0.706 -2.002 -14.899 1.00 93.69 238 GLU A O 1
ATOM 1931 N N . TRP A 1 239 ? -0.954 -3.690 -13.435 1.00 93.12 239 TRP A N 1
ATOM 1932 C CA . TRP A 1 239 ? 0.245 -3.405 -12.650 1.00 93.12 239 TRP A CA 1
ATOM 1933 C C . TRP A 1 239 ? 1.497 -3.311 -13.528 1.00 93.12 239 TRP A C 1
ATOM 1935 O O . TRP A 1 239 ? 2.259 -2.340 -13.466 1.00 93.12 239 TRP A O 1
ATOM 1945 N N . GLY A 1 240 ? 1.686 -4.304 -14.395 1.00 92.88 240 GLY A N 1
ATOM 1946 C CA . GLY A 1 240 ? 2.796 -4.374 -15.330 1.00 92.88 240 GLY A CA 1
ATOM 1947 C C . GLY A 1 240 ? 2.816 -3.228 -16.340 1.00 92.88 240 GLY A C 1
ATOM 1948 O O . GLY A 1 240 ? 3.845 -2.562 -16.509 1.00 92.88 240 GLY A O 1
ATOM 1949 N N . LYS A 1 241 ? 1.665 -2.944 -16.956 1.00 93.31 241 LYS A N 1
ATOM 1950 C CA . LYS A 1 241 ? 1.480 -1.818 -17.879 1.00 93.31 241 LYS A CA 1
ATOM 1951 C C . LYS A 1 241 ? 1.773 -0.484 -17.190 1.00 93.31 241 LYS A C 1
ATOM 1953 O O . LYS A 1 241 ? 2.472 0.361 -17.754 1.00 93.31 241 LYS A O 1
ATOM 1958 N N . CYS A 1 242 ? 1.315 -0.324 -15.952 1.00 93.62 242 CYS A N 1
ATOM 1959 C CA . CYS A 1 242 ? 1.527 0.877 -15.154 1.00 93.62 242 CYS A CA 1
ATOM 1960 C C . CYS A 1 242 ? 3.010 1.110 -14.826 1.00 93.62 242 CYS A C 1
ATOM 1962 O O . CYS A 1 242 ? 3.499 2.239 -14.875 1.00 93.62 242 CYS A O 1
ATOM 1964 N N . LEU A 1 243 ? 3.758 0.032 -14.573 1.00 93.75 243 LEU A N 1
ATOM 1965 C CA . LEU A 1 243 ? 5.211 0.050 -14.367 1.00 93.75 243 LEU A CA 1
ATOM 1966 C C . LEU A 1 243 ? 6.027 0.097 -15.672 1.00 93.75 243 LEU A C 1
ATOM 1968 O O . LEU A 1 243 ? 7.260 0.005 -15.623 1.00 93.75 243 LEU A O 1
ATOM 1972 N N . GLN A 1 244 ? 5.364 0.265 -16.822 1.00 93.38 244 GLN A N 1
ATOM 1973 C CA . GLN A 1 244 ? 5.979 0.333 -18.152 1.00 93.38 244 GLN A CA 1
ATOM 1974 C C . GLN A 1 244 ? 6.839 -0.906 -18.459 1.00 93.38 244 GLN A C 1
ATOM 1976 O O . GLN A 1 244 ? 7.951 -0.803 -18.986 1.00 93.38 244 GLN A O 1
ATOM 1981 N N . LEU A 1 245 ? 6.340 -2.079 -18.069 1.00 91.75 245 LEU A N 1
ATOM 1982 C CA . LEU A 1 245 ? 6.957 -3.375 -18.326 1.00 91.75 245 LEU A CA 1
ATOM 1983 C C . LEU A 1 245 ? 6.367 -4.018 -19.583 1.00 91.75 245 LEU A C 1
ATOM 1985 O O . LEU A 1 245 ? 5.246 -3.714 -19.984 1.00 91.75 245 LEU A O 1
ATOM 1989 N N . ASP A 1 246 ? 7.149 -4.895 -20.210 1.00 87.81 246 ASP A N 1
ATOM 1990 C CA . ASP A 1 246 ? 6.681 -5.670 -21.355 1.00 87.81 246 ASP A CA 1
ATOM 1991 C C . ASP A 1 246 ? 5.754 -6.795 -20.871 1.00 87.81 246 ASP A C 1
ATOM 1993 O O . ASP A 1 246 ? 6.145 -7.617 -20.039 1.00 87.81 246 ASP A O 1
ATOM 1997 N N . GLU A 1 247 ? 4.531 -6.832 -21.401 1.00 81.69 247 GLU A N 1
ATOM 1998 C CA . GLU A 1 247 ? 3.528 -7.864 -21.115 1.00 81.69 247 GLU A CA 1
ATOM 1999 C C . GLU A 1 247 ? 4.043 -9.278 -21.420 1.00 81.69 247 GLU A C 1
ATOM 2001 O O . GLU A 1 247 ? 3.662 -10.223 -20.735 1.00 81.69 247 GLU A O 1
ATOM 2006 N N . TYR A 1 248 ? 4.944 -9.443 -22.395 1.00 79.25 248 TYR A N 1
ATOM 2007 C CA . TYR A 1 248 ? 5.505 -10.758 -22.725 1.00 79.25 248 TYR A CA 1
ATOM 2008 C C . TYR A 1 248 ? 6.482 -11.285 -21.672 1.00 79.25 248 TYR A C 1
ATOM 2010 O O . TYR A 1 248 ? 6.687 -12.495 -21.588 1.00 79.25 248 TYR A O 1
ATOM 2018 N N . ASP A 1 249 ? 7.088 -10.395 -20.886 1.00 81.06 249 ASP A N 1
ATOM 2019 C CA . ASP A 1 249 ? 7.991 -10.777 -19.803 1.00 81.06 249 ASP A CA 1
ATOM 2020 C C . ASP A 1 249 ? 7.234 -10.980 -18.475 1.00 81.06 249 ASP A C 1
ATOM 2022 O O . ASP A 1 249 ? 7.786 -11.562 -17.536 1.00 81.06 249 ASP A O 1
ATOM 2026 N N . LEU A 1 250 ? 5.987 -10.505 -18.379 1.00 83.12 250 LEU A N 1
ATOM 2027 C CA . LEU A 1 250 ? 5.139 -10.569 -17.188 1.00 83.12 250 LEU A CA 1
ATOM 2028 C C . LEU A 1 250 ? 4.412 -11.912 -17.102 1.00 83.12 250 LEU A C 1
ATOM 2030 O O . LEU A 1 250 ? 3.270 -12.074 -17.524 1.00 83.12 250 LEU A O 1
ATOM 2034 N N . GLU A 1 251 ? 5.105 -12.885 -16.528 1.00 82.31 251 GLU A N 1
ATOM 2035 C CA . GLU A 1 251 ? 4.547 -14.193 -16.210 1.00 82.31 251 GLU A CA 1
ATOM 2036 C C . GLU A 1 251 ? 4.123 -14.222 -14.737 1.00 82.31 251 GLU A C 1
ATOM 2038 O O . GLU A 1 251 ? 4.909 -13.860 -13.858 1.00 82.31 251 GLU A O 1
ATOM 2043 N N . ASP A 1 252 ? 2.896 -14.680 -14.474 1.00 78.25 252 ASP A N 1
ATOM 2044 C CA . ASP A 1 252 ? 2.423 -14.990 -13.124 1.00 78.25 252 ASP A CA 1
ATOM 2045 C C . ASP A 1 252 ? 3.245 -16.166 -12.569 1.00 78.25 252 ASP A C 1
ATOM 2047 O O . ASP A 1 252 ? 3.105 -17.318 -12.988 1.00 78.25 252 ASP A O 1
ATOM 2051 N N . ARG A 1 253 ? 4.193 -15.832 -11.692 1.00 80.88 253 ARG A N 1
ATOM 2052 C CA . ARG A 1 253 ? 5.136 -16.750 -11.043 1.00 80.88 253 ARG A CA 1
ATOM 2053 C C . ARG A 1 253 ? 5.052 -16.579 -9.527 1.00 80.88 253 ARG A C 1
ATOM 2055 O O . ARG A 1 253 ? 6.094 -16.518 -8.870 1.00 80.88 253 ARG A O 1
ATOM 2062 N N . CYS A 1 254 ? 3.849 -16.442 -8.974 1.00 83.12 254 CYS A N 1
ATOM 2063 C CA . CYS A 1 254 ? 3.673 -16.428 -7.523 1.00 83.12 254 CYS A CA 1
ATOM 2064 C C . CYS A 1 254 ? 4.114 -17.760 -6.895 1.00 83.12 254 CYS A C 1
ATOM 2066 O O . CYS A 1 254 ? 4.134 -18.800 -7.555 1.00 83.12 254 CYS A O 1
ATOM 2068 N N . ASP A 1 255 ? 4.545 -17.713 -5.634 1.00 78.44 255 ASP A N 1
ATOM 2069 C CA . ASP A 1 255 ? 4.854 -18.921 -4.863 1.00 78.44 255 ASP A CA 1
ATOM 2070 C C . ASP A 1 255 ? 3.536 -19.676 -4.623 1.00 78.44 255 ASP A C 1
ATOM 2072 O O . ASP A 1 255 ? 2.617 -19.137 -4.005 1.00 78.44 255 ASP A O 1
ATOM 2076 N N . GLU A 1 256 ? 3.400 -20.896 -5.146 1.00 65.44 256 GLU A N 1
ATOM 2077 C CA . GLU A 1 256 ? 2.254 -21.739 -4.809 1.00 65.44 256 GLU A CA 1
ATOM 2078 C C . GLU A 1 256 ? 2.423 -22.148 -3.343 1.00 65.44 256 GLU A C 1
ATOM 2080 O O . GLU A 1 256 ? 3.292 -22.958 -3.019 1.00 65.44 256 GLU A O 1
ATOM 2085 N N . PHE A 1 257 ? 1.612 -21.595 -2.437 1.00 53.41 257 PHE A N 1
ATOM 2086 C CA . PHE A 1 257 ? 1.513 -22.114 -1.075 1.00 53.41 257 PHE A CA 1
ATOM 2087 C C . PHE A 1 257 ? 0.944 -23.538 -1.139 1.00 53.41 257 PHE A C 1
ATOM 2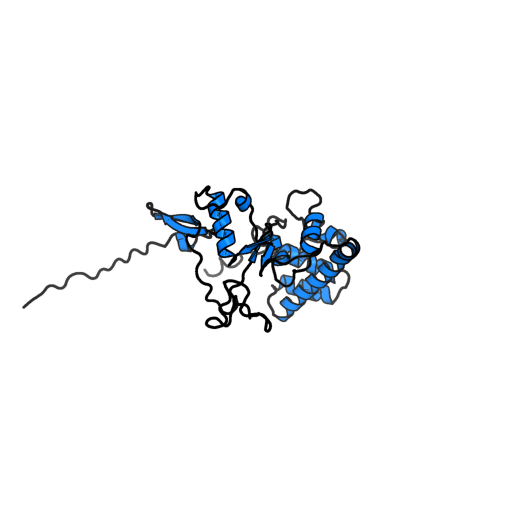089 O O . PHE A 1 257 ? -0.258 -23.763 -1.013 1.00 53.41 257 PHE A O 1
ATOM 2096 N N . THR A 1 258 ? 1.800 -24.531 -1.371 1.00 41.12 258 THR A N 1
ATOM 2097 C CA . THR A 1 258 ? 1.449 -25.921 -1.124 1.00 41.12 258 THR A CA 1
ATOM 2098 C C . THR A 1 258 ? 1.301 -26.068 0.381 1.00 41.12 258 THR A C 1
ATOM 2100 O O . THR A 1 258 ? 2.287 -25.974 1.116 1.00 41.12 258 THR A O 1
ATOM 2103 N N . ASP A 1 259 ? 0.078 -26.321 0.833 1.00 40.97 259 ASP A N 1
ATOM 2104 C CA . ASP A 1 259 ? -0.282 -26.756 2.186 1.00 40.97 259 ASP A CA 1
ATOM 2105 C C . ASP A 1 259 ? 0.305 -28.159 2.508 1.00 40.97 259 ASP A C 1
ATOM 2107 O O . ASP A 1 259 ? -0.345 -29.041 3.064 1.00 40.97 259 ASP A O 1
ATOM 2111 N N . GLU A 1 260 ? 1.564 -28.419 2.150 1.00 38.12 260 GLU A N 1
ATOM 2112 C CA . GLU A 1 260 ? 2.282 -29.665 2.428 1.00 38.12 260 GLU A CA 1
ATOM 2113 C C . GLU A 1 260 ? 2.990 -29.593 3.790 1.00 38.12 260 GLU A C 1
ATOM 2115 O O . GLU A 1 260 ? 4.205 -29.751 3.905 1.00 38.12 260 GLU A O 1
ATOM 2120 N N . SER A 1 261 ? 2.225 -29.360 4.860 1.00 39.28 261 SER A N 1
ATOM 2121 C CA . SER A 1 261 ? 2.728 -29.590 6.225 1.00 39.28 261 SER A CA 1
ATOM 2122 C C . SER A 1 261 ? 1.733 -30.220 7.205 1.00 39.28 261 SER A C 1
ATOM 2124 O O . SER A 1 261 ? 1.990 -30.211 8.406 1.00 39.28 261 SER A O 1
ATOM 2126 N N . HIS A 1 262 ? 0.651 -30.851 6.726 1.00 42.28 262 HIS A N 1
ATOM 2127 C CA . HIS A 1 262 ? -0.285 -31.572 7.605 1.00 42.28 262 HIS A CA 1
ATOM 2128 C C . HIS A 1 262 ? -0.453 -33.077 7.375 1.00 42.28 262 HIS A C 1
ATOM 2130 O O . HIS A 1 262 ? -1.277 -33.669 8.056 1.00 42.28 262 HIS A O 1
ATOM 2136 N N . ASP A 1 263 ? 0.369 -33.736 6.555 1.00 42.66 263 ASP A N 1
ATOM 2137 C CA . ASP A 1 263 ? 0.381 -35.207 6.500 1.00 42.66 263 ASP A CA 1
ATOM 2138 C C . ASP A 1 263 ? 1.799 -35.760 6.288 1.00 42.66 263 ASP A C 1
ATOM 2140 O O . ASP A 1 263 ? 2.161 -36.264 5.227 1.00 42.66 263 ASP A O 1
ATOM 2144 N N . ALA A 1 264 ? 2.623 -35.676 7.331 1.00 39.69 264 ALA A N 1
ATOM 2145 C CA . ALA A 1 264 ? 3.812 -36.511 7.467 1.00 39.69 264 ALA A CA 1
ATOM 2146 C C . ALA A 1 264 ? 4.110 -36.750 8.951 1.00 39.69 264 ALA A C 1
ATOM 2148 O O . ALA A 1 264 ? 4.970 -36.101 9.531 1.00 39.69 264 ALA A O 1
ATOM 2149 N N . ASP A 1 265 ? 3.336 -37.640 9.570 1.00 39.12 265 ASP A N 1
ATOM 2150 C CA . ASP A 1 265 ? 3.881 -38.738 10.376 1.00 39.12 265 ASP A CA 1
ATOM 2151 C C . ASP A 1 265 ? 2.733 -39.681 10.769 1.00 39.12 265 ASP A C 1
ATOM 2153 O O . ASP A 1 265 ? 1.906 -39.392 11.636 1.00 39.12 265 ASP A O 1
ATOM 2157 N N . ALA A 1 266 ? 2.690 -40.808 10.057 1.00 37.00 266 ALA A N 1
ATOM 2158 C CA . ALA A 1 266 ? 1.970 -42.022 10.424 1.00 37.00 266 ALA A CA 1
ATOM 2159 C C . ALA A 1 266 ? 2.867 -42.926 11.282 1.00 37.00 266 ALA A C 1
ATOM 2161 O O . ALA A 1 266 ? 4.093 -42.952 11.025 1.00 37.00 266 ALA A O 1
#

InterPro domains:
  IPR001999 Osteonectin-like, conserved site [PS00613] (140-150)
  IPR003645 Follistatin-like, N-terminal [SM00274] (18-41)
  IPR011992 EF-hand domain pair [SSF47473] (130-254)
  IPR015369 Follistatin/Osteonectin EGF domain [PF09289] (19-37)
  IPR018247 EF-Hand 1, calcium-binding site [PS00018] (227-239)
  IPR019577 SPARC/Testican, calcium-binding domain [PF10591] (129-242)

Secondary structure (DSSP, 8-state):
-----------------GGGG--PPTTEEEEE-TTS-EEEEEPSSPPP---TTTPBPPPTT--TTS-SS--TTT-SSB---EEETTS-EES-HHHHHHHHHHHHTT-TT---GGGGG--EEEESS--PPPPPPHHHHHHHHHHHHHHHHHHHHHHHHHT-S-HHHHHHHHHHHH-HHHHHHHHHHHHHHHHS-SS--SSEETTTTHHHHSSGGG--TTHHHHHHHH-SS-SSEE-HHHHHHHTT--TTT----------TTSS---

Sequence (266 aa):
MNSNEGTSGDNEVYTDDPCLKVHCSAGRVCEIDEHGEAVCNCIKECPYETDSRRKVQPPLTADSSDGPTCDCYIHVTCLPQVCTNHNETWTSDCEVYRQRCLCLDHSELCRGPQYHHVQIEYYGTCREMPECSDDEMADFPRRMRDWLFNIMRDLAERRELTPHYLAMEREAESNLTRRWTNAAVWKWCDLDAHDNDRFVSRHELFPIRAPLLSLEHCIAPFLDKCDDDDDHRITLAEWGKCLQLDEYDLEDRCDEFTDESHDADA